Protein AF-T1HKD9-F1 (afdb_monomer_lite)

Radius of gyration: 18.87 Å; chains: 1; bounding box: 37×44×62 Å

pLDDT: mean 73.38, std 21.52, range [30.39, 96.44]

Structure (mmCIF, N/CA/C/O backbone):
data_AF-T1HKD9-F1
#
_entry.id   AF-T1HKD9-F1
#
loop_
_atom_site.group_PDB
_atom_site.id
_atom_site.type_symbol
_atom_site.label_atom_id
_atom_site.label_alt_id
_atom_site.label_comp_id
_atom_site.label_asym_id
_atom_site.label_entity_id
_atom_site.label_seq_id
_atom_site.pdbx_PDB_ins_code
_atom_site.Cartn_x
_atom_site.Cartn_y
_atom_site.Cartn_z
_atom_site.occupancy
_atom_site.B_iso_or_equiv
_atom_site.auth_seq_id
_atom_site.auth_comp_id
_atom_site.auth_asym_id
_atom_site.auth_atom_id
_atom_site.pdbx_PDB_model_num
ATOM 1 N N . MET A 1 1 ? -18.327 -24.172 47.884 1.00 36.09 1 MET A N 1
ATOM 2 C CA . MET A 1 1 ? -18.165 -25.258 46.896 1.00 36.09 1 MET A CA 1
ATOM 3 C C . MET A 1 1 ? -18.210 -24.631 45.519 1.00 36.09 1 MET A C 1
ATOM 5 O O . MET A 1 1 ? -19.156 -23.915 45.222 1.00 36.09 1 MET A O 1
ATOM 9 N N . ALA A 1 2 ? -17.119 -24.785 44.775 1.00 36.62 2 ALA A N 1
ATOM 10 C CA . ALA A 1 2 ? -16.893 -24.185 43.470 1.00 36.62 2 ALA A CA 1
ATOM 11 C C . ALA A 1 2 ? -17.603 -24.974 42.363 1.00 36.62 2 ALA A C 1
ATOM 13 O O . ALA A 1 2 ? -17.647 -26.199 42.427 1.00 36.62 2 ALA A O 1
ATOM 14 N N . ASN A 1 3 ? -18.093 -24.266 41.348 1.00 33.09 3 ASN A N 1
ATOM 15 C CA . ASN A 1 3 ? -18.041 -24.715 39.957 1.00 33.09 3 ASN A CA 1
ATOM 16 C C . ASN A 1 3 ? -18.358 -23.521 39.051 1.00 33.09 3 ASN A C 1
ATOM 18 O O . ASN A 1 3 ? -19.518 -23.182 38.836 1.00 33.09 3 ASN A O 1
ATOM 22 N N . TYR A 1 4 ? -17.313 -22.855 38.562 1.00 31.09 4 TYR A N 1
ATOM 23 C CA . TYR A 1 4 ? -17.418 -21.969 37.408 1.00 31.09 4 TYR A CA 1
ATOM 24 C C . TYR A 1 4 ? -16.670 -22.662 36.278 1.00 31.09 4 TYR A C 1
ATOM 26 O O . TYR A 1 4 ? -15.456 -22.855 36.360 1.00 31.09 4 TYR A O 1
ATOM 34 N N . ASN A 1 5 ? -17.432 -23.118 35.286 1.00 32.38 5 ASN A N 1
ATOM 35 C CA . ASN A 1 5 ? -16.918 -23.794 34.108 1.00 32.38 5 ASN A CA 1
ATOM 36 C C . ASN A 1 5 ? -15.897 -22.904 33.398 1.00 32.38 5 ASN A C 1
ATOM 38 O O . ASN A 1 5 ? -16.176 -21.763 33.032 1.00 32.38 5 ASN A O 1
ATOM 42 N N . SER A 1 6 ? -14.708 -23.472 33.234 1.00 43.69 6 SER A N 1
ATOM 43 C CA . SER A 1 6 ? -13.662 -23.013 32.337 1.00 43.69 6 SER A CA 1
ATOM 44 C C . SER A 1 6 ? -14.137 -23.270 30.916 1.00 43.69 6 SER A C 1
ATOM 46 O O . SER A 1 6 ? -14.268 -24.432 30.540 1.00 43.69 6 SER A O 1
ATOM 48 N N . ASP A 1 7 ? -14.394 -22.217 30.142 1.00 38.38 7 ASP A N 1
ATOM 49 C CA . ASP A 1 7 ? -14.677 -22.381 28.724 1.00 38.38 7 ASP A CA 1
ATOM 50 C C . ASP A 1 7 ? -14.012 -21.290 27.871 1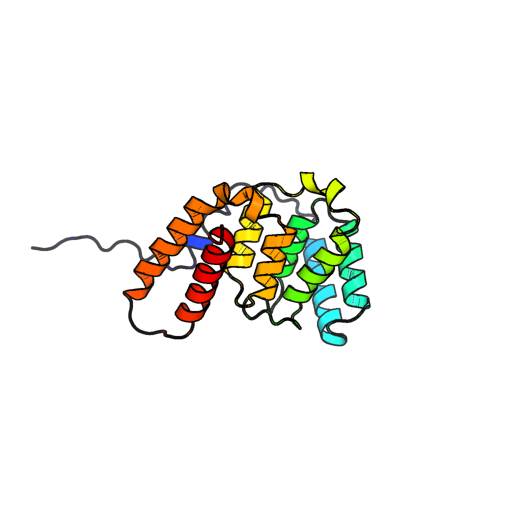.00 38.38 7 ASP A C 1
ATOM 52 O O . ASP A 1 7 ? -14.268 -20.095 28.008 1.00 38.38 7 ASP A O 1
ATOM 56 N N . HIS A 1 8 ? -13.150 -21.785 26.980 1.00 38.12 8 HIS A N 1
ATOM 57 C CA . HIS A 1 8 ? -12.642 -21.193 25.743 1.00 38.12 8 HIS A CA 1
ATOM 58 C C . HIS A 1 8 ? -11.611 -20.062 25.840 1.00 38.12 8 HIS A C 1
ATOM 60 O O . HIS A 1 8 ? -11.878 -18.875 25.650 1.00 38.12 8 HIS A O 1
ATOM 66 N N . GLY A 1 9 ? -10.353 -20.496 25.955 1.00 39.00 9 GLY A N 1
ATOM 67 C CA . GLY A 1 9 ? -9.234 -19.776 25.368 1.00 39.00 9 GLY A CA 1
ATOM 68 C C . GLY A 1 9 ? -9.373 -19.721 23.847 1.00 39.00 9 GLY A C 1
ATOM 69 O O . GLY A 1 9 ? -9.073 -20.695 23.168 1.00 39.00 9 GLY A O 1
ATOM 70 N N . ARG A 1 10 ? -9.779 -18.561 23.325 1.00 33.59 10 ARG A N 1
ATOM 71 C CA . ARG A 1 10 ? -9.456 -18.161 21.954 1.00 33.59 10 ARG A CA 1
ATOM 72 C C . AR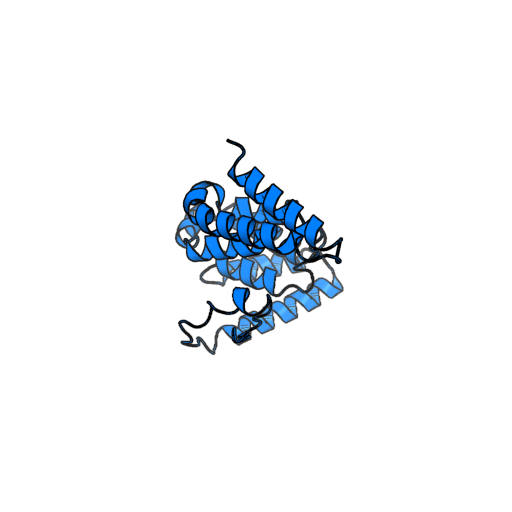G A 1 10 ? -8.172 -17.356 21.970 1.00 33.59 10 ARG A C 1
ATOM 74 O O . ARG A 1 10 ? -8.033 -16.379 22.710 1.00 33.59 10 ARG A O 1
ATOM 81 N N . THR A 1 11 ? -7.199 -17.812 21.198 1.00 40.44 11 THR A N 1
ATOM 82 C CA . THR A 1 11 ? -5.909 -17.131 21.064 1.00 40.44 11 THR A CA 1
ATOM 83 C C . THR A 1 11 ? -6.055 -15.936 20.120 1.00 40.44 11 THR A C 1
ATOM 85 O O . THR A 1 11 ? -6.964 -15.880 19.299 1.00 40.44 11 THR A O 1
ATOM 88 N N . TYR A 1 12 ? -5.158 -14.952 20.233 1.00 37.34 12 TYR A N 1
ATOM 89 C CA . TYR A 1 12 ? -5.162 -13.703 19.449 1.00 37.34 12 TYR A CA 1
ATOM 90 C C . TYR A 1 12 ? -5.234 -13.874 17.922 1.00 37.34 12 TYR A C 1
ATOM 92 O O . TYR A 1 12 ? -5.511 -12.897 17.229 1.00 37.34 12 TYR A O 1
ATOM 100 N N . HIS A 1 13 ? -4.983 -15.078 17.408 1.00 41.06 13 HIS A N 1
ATOM 101 C CA . HIS A 1 13 ? -5.136 -15.397 15.995 1.00 41.06 13 HIS A CA 1
ATOM 102 C C . HIS A 1 13 ? -6.614 -15.411 15.566 1.00 41.06 13 HIS A C 1
ATOM 104 O O . HIS A 1 13 ? -6.950 -14.817 14.550 1.00 41.06 13 HIS A O 1
ATOM 110 N N . GLU A 1 14 ? -7.522 -15.954 16.384 1.00 33.97 14 GLU A N 1
ATOM 111 C CA . GLU A 1 14 ? -8.942 -16.100 16.015 1.00 33.97 14 GLU A CA 1
ATOM 112 C C . GLU A 1 14 ? -9.716 -14.776 16.001 1.00 33.97 14 GLU A C 1
ATOM 114 O O . GLU A 1 14 ? -10.626 -14.604 15.200 1.00 33.97 14 GLU A O 1
ATOM 119 N N . TYR A 1 15 ? -9.362 -13.799 16.839 1.00 38.41 15 TYR A N 1
ATOM 120 C CA . TYR A 1 15 ? -10.093 -12.521 16.869 1.00 38.41 15 TYR A CA 1
ATOM 121 C C . TYR A 1 15 ? -9.782 -11.596 15.683 1.00 38.41 15 TYR A C 1
ATOM 123 O O . TYR A 1 15 ? -10.565 -10.689 15.408 1.00 38.41 15 TYR A O 1
ATOM 131 N N . LEU A 1 16 ? -8.656 -11.808 14.993 1.00 42.88 16 LEU A N 1
ATOM 132 C CA . LEU A 1 16 ? -8.296 -11.069 13.778 1.00 42.88 16 LEU A CA 1
ATOM 133 C C . LEU A 1 16 ? -8.567 -11.864 12.489 1.00 42.88 16 LEU A C 1
ATOM 135 O O . LEU A 1 16 ? -8.547 -11.248 11.428 1.00 42.88 16 LEU A O 1
ATOM 139 N N . ASP A 1 17 ? -8.841 -13.172 12.587 1.00 36.97 17 ASP A N 1
ATOM 140 C CA . ASP A 1 17 ? -9.287 -14.026 11.472 1.00 36.97 17 ASP A CA 1
ATOM 141 C C . ASP A 1 17 ? -10.826 -14.132 11.361 1.00 36.97 17 ASP A C 1
ATOM 143 O O . ASP A 1 17 ? -11.356 -14.260 10.263 1.00 36.97 17 ASP A O 1
ATOM 147 N N . CYS A 1 18 ? -11.598 -14.023 12.450 1.00 30.39 18 CYS A N 1
ATOM 148 C CA . CYS A 1 18 ? -13.045 -14.314 12.422 1.00 30.39 18 CYS A CA 1
ATOM 149 C C . CYS A 1 18 ? -13.964 -13.169 11.943 1.00 30.39 18 CYS A C 1
ATOM 151 O O . CYS A 1 18 ? -15.027 -12.946 12.528 1.00 30.39 18 CYS A O 1
ATOM 153 N N . LYS A 1 19 ? -13.610 -12.463 10.863 1.00 32.94 19 LYS A N 1
ATOM 154 C CA . LYS A 1 19 ? -14.597 -11.671 10.096 1.00 32.94 19 LYS A CA 1
ATOM 155 C C . LYS A 1 19 ? -14.332 -11.583 8.585 1.00 32.94 19 LYS A C 1
ATOM 157 O O . LYS A 1 19 ? -14.815 -10.653 7.949 1.00 32.94 19 LYS A O 1
ATOM 162 N N . SER A 1 20 ? -13.624 -12.553 8.002 1.00 37.19 20 SER A N 1
ATOM 163 C CA . SER A 1 20 ? -13.523 -12.715 6.540 1.00 37.19 20 SER A CA 1
ATOM 164 C C . SER A 1 20 ? -14.447 -13.796 5.958 1.00 37.19 20 SER A C 1
ATOM 166 O O . SER A 1 20 ? -14.536 -13.920 4.741 1.00 37.19 20 SER A O 1
ATOM 168 N N . GLU A 1 21 ? -15.213 -14.528 6.770 1.00 40.44 21 GLU A N 1
ATOM 169 C CA . GLU A 1 21 ? -16.192 -15.502 6.262 1.00 40.44 21 GLU A CA 1
ATOM 170 C C . GLU A 1 21 ? -17.583 -14.883 6.054 1.00 40.44 21 GLU A C 1
ATOM 172 O O . GLU A 1 21 ? -18.543 -15.294 6.692 1.00 40.44 21 GLU A O 1
ATOM 177 N N . VAL A 1 22 ? -17.704 -13.892 5.161 1.00 38.03 22 VAL A N 1
ATOM 178 C CA . VAL A 1 22 ? -18.949 -13.631 4.405 1.00 38.03 22 VAL A CA 1
ATOM 179 C C . VAL A 1 22 ? -18.585 -13.006 3.050 1.00 38.03 22 VAL A C 1
ATOM 181 O O . VAL A 1 22 ? -18.598 -11.789 2.897 1.00 38.03 22 VAL A O 1
ATOM 184 N N . ASN A 1 23 ? -18.193 -13.842 2.087 1.00 31.62 23 ASN A N 1
ATOM 185 C CA . ASN A 1 23 ? -18.870 -14.045 0.794 1.00 31.62 23 ASN A CA 1
ATOM 186 C C . ASN A 1 23 ? -17.881 -14.705 -0.186 1.00 31.62 23 ASN A C 1
ATOM 188 O O . ASN A 1 23 ? -17.230 -14.051 -1.000 1.00 31.62 23 ASN A O 1
ATOM 192 N N . CYS A 1 24 ? -17.725 -16.021 -0.052 1.00 36.16 24 CYS A N 1
ATOM 193 C CA . CYS A 1 24 ? -16.893 -16.847 -0.919 1.00 36.16 24 CYS A CA 1
ATOM 194 C C . CYS A 1 24 ? -17.664 -17.180 -2.204 1.00 36.16 24 CYS A C 1
ATOM 196 O O . CYS A 1 24 ? -18.068 -18.320 -2.409 1.00 36.16 24 CYS A O 1
ATOM 198 N N . GLU A 1 25 ? -17.873 -16.190 -3.067 1.00 31.86 25 GLU A N 1
ATOM 199 C CA . GLU A 1 25 ? -18.091 -16.450 -4.490 1.00 31.86 25 GLU A CA 1
ATOM 200 C C . GLU A 1 25 ? -16.762 -16.183 -5.195 1.00 31.86 25 GLU A C 1
ATOM 202 O O . GLU A 1 25 ? -16.346 -15.048 -5.427 1.00 31.86 25 GLU A O 1
ATOM 207 N N . ALA A 1 26 ? -16.025 -17.268 -5.425 1.00 38.88 26 ALA A N 1
ATOM 208 C CA . ALA A 1 26 ? -14.689 -17.249 -5.985 1.00 38.88 26 ALA A CA 1
ATOM 209 C C . ALA A 1 26 ? -14.697 -16.722 -7.430 1.00 38.88 26 ALA A C 1
ATOM 211 O O . ALA A 1 26 ? -15.266 -17.338 -8.330 1.00 38.88 26 ALA A O 1
ATOM 212 N N . LYS A 1 27 ? -13.965 -15.631 -7.685 1.00 42.59 27 LYS A N 1
ATOM 213 C CA . LYS A 1 27 ? -13.398 -15.360 -9.013 1.00 42.59 27 LYS A CA 1
ATOM 214 C C . LYS A 1 27 ? -12.152 -16.233 -9.194 1.00 42.59 27 LYS A C 1
ATOM 216 O O . LYS A 1 27 ? -11.026 -15.756 -9.081 1.00 42.59 27 LYS A O 1
ATOM 221 N N . GLU A 1 28 ? -12.363 -17.524 -9.446 1.00 44.19 28 GLU A N 1
ATOM 222 C CA . GLU A 1 28 ? -11.309 -18.552 -9.552 1.00 44.19 28 GLU A CA 1
ATOM 223 C C . GLU A 1 28 ? -10.202 -18.211 -10.573 1.00 44.19 28 GLU A C 1
ATOM 225 O O . GLU A 1 28 ? -9.067 -18.633 -10.401 1.00 44.19 28 GLU A O 1
ATOM 230 N N . GLY A 1 29 ? -10.473 -17.377 -11.584 1.00 48.91 29 GLY A N 1
ATOM 231 C CA . GLY A 1 29 ? -9.474 -16.983 -12.590 1.00 48.91 29 GLY A CA 1
ATOM 232 C C . GLY A 1 29 ? -8.562 -15.800 -12.226 1.00 48.91 29 GLY A C 1
ATOM 233 O O . GLY A 1 29 ? -7.542 -15.609 -12.878 1.00 48.91 29 GLY A O 1
ATOM 234 N N . GLN A 1 30 ? -8.902 -14.989 -11.217 1.00 52.47 30 GLN A N 1
ATOM 235 C CA . GLN A 1 30 ? -8.175 -13.741 -10.908 1.00 52.47 30 GLN A CA 1
ATOM 236 C C . GLN A 1 30 ? -7.076 -13.947 -9.847 1.00 52.47 30 GLN A C 1
ATOM 238 O O . GLN A 1 30 ? -6.094 -13.208 -9.798 1.00 52.47 30 GLN A O 1
ATOM 243 N N . LEU A 1 31 ? -7.211 -14.995 -9.027 1.00 59.38 31 LEU A N 1
ATOM 244 C CA . LEU A 1 31 ? -6.294 -15.313 -7.927 1.00 59.38 31 LEU A CA 1
ATOM 245 C C . LEU A 1 31 ? -4.946 -15.883 -8.409 1.00 59.38 31 LEU A C 1
ATOM 247 O O . LEU A 1 31 ? -3.904 -15.648 -7.782 1.00 59.38 31 LEU A O 1
ATOM 251 N N . ASP A 1 32 ? -4.966 -16.610 -9.526 1.00 68.81 32 ASP A N 1
ATOM 252 C CA . ASP A 1 32 ? -3.785 -17.238 -10.123 1.00 68.81 32 ASP A CA 1
ATOM 253 C C . ASP A 1 32 ? -2.856 -16.198 -10.762 1.00 68.81 32 ASP A C 1
ATOM 255 O O . ASP A 1 32 ? -1.638 -16.253 -10.564 1.00 68.81 32 ASP A O 1
ATOM 259 N N . ASP A 1 33 ? -3.426 -15.201 -11.445 1.00 77.69 33 ASP A N 1
ATOM 260 C CA . ASP A 1 33 ? -2.671 -14.123 -12.094 1.00 77.69 33 ASP A CA 1
ATOM 261 C C . ASP A 1 33 ? -1.991 -13.202 -11.066 1.00 77.69 33 ASP A C 1
ATOM 263 O O . ASP A 1 33 ? -0.786 -12.951 -11.143 1.00 77.69 33 ASP A O 1
ATOM 267 N N . GLU A 1 34 ? -2.707 -12.792 -10.012 1.00 81.00 34 GLU A N 1
ATOM 268 C CA . GLU A 1 34 ? -2.123 -11.983 -8.932 1.00 81.00 34 GLU A CA 1
ATOM 269 C C . GLU A 1 34 ? -0.999 -12.740 -8.202 1.00 81.00 34 GLU A C 1
ATOM 271 O O . GLU A 1 34 ? 0.048 -12.181 -7.855 1.00 81.00 34 GLU A O 1
ATOM 276 N N . THR A 1 35 ? -1.175 -14.046 -7.989 1.00 85.31 35 THR A N 1
ATOM 277 C CA . THR A 1 35 ? -0.155 -14.883 -7.349 1.00 85.31 35 THR A CA 1
ATOM 278 C C . THR A 1 35 ? 1.086 -15.034 -8.231 1.00 85.31 35 THR A C 1
ATOM 280 O O . THR A 1 35 ? 2.212 -14.920 -7.730 1.00 85.31 35 THR A O 1
ATOM 283 N N . ALA A 1 36 ? 0.905 -15.226 -9.538 1.00 89.62 36 ALA A N 1
ATOM 284 C CA . ALA A 1 36 ? 1.995 -15.266 -10.508 1.00 89.62 36 ALA A CA 1
ATOM 285 C C . ALA A 1 36 ? 2.747 -13.927 -10.583 1.00 89.62 36 ALA A C 1
ATOM 287 O O . ALA A 1 36 ? 3.988 -13.910 -10.584 1.00 89.62 36 ALA A O 1
ATOM 288 N N . PHE A 1 37 ? 2.019 -12.806 -10.561 1.00 92.06 37 PHE A N 1
ATOM 289 C CA . PHE A 1 37 ? 2.604 -11.469 -10.520 1.00 92.06 37 PHE A CA 1
ATOM 290 C C . PHE A 1 37 ? 3.473 -11.275 -9.274 1.00 92.06 37 PHE A C 1
ATOM 292 O O . PHE A 1 37 ? 4.634 -10.884 -9.385 1.00 92.06 37 PHE A O 1
ATOM 299 N N . ILE A 1 38 ? 2.965 -11.614 -8.087 1.00 90.44 38 ILE A N 1
ATOM 300 C CA . ILE A 1 38 ? 3.701 -11.432 -6.827 1.00 90.44 38 ILE A CA 1
ATOM 301 C C . ILE A 1 38 ? 4.972 -12.274 -6.787 1.00 90.44 38 ILE A C 1
ATOM 303 O O . ILE A 1 38 ? 6.007 -11.811 -6.301 1.00 90.44 38 ILE A O 1
ATOM 307 N N . ASN A 1 39 ? 4.921 -13.504 -7.293 1.00 90.94 39 ASN A N 1
ATOM 308 C CA . ASN A 1 39 ? 6.104 -14.356 -7.372 1.00 90.94 39 ASN A CA 1
ATOM 309 C C . ASN A 1 39 ? 7.149 -13.763 -8.325 1.00 90.94 39 ASN A C 1
ATOM 311 O O . ASN A 1 39 ? 8.330 -13.693 -7.979 1.00 90.94 39 ASN A O 1
ATOM 315 N N . SER A 1 40 ? 6.712 -13.250 -9.476 1.00 92.62 40 SER A N 1
ATOM 316 C CA . SER A 1 40 ? 7.578 -12.535 -10.419 1.00 92.62 40 SER A CA 1
ATOM 317 C C . SER A 1 40 ? 8.202 -11.288 -9.785 1.00 92.62 40 SER A C 1
ATOM 319 O O . SER A 1 40 ? 9.419 -11.108 -9.840 1.00 92.62 40 SER A O 1
ATOM 321 N N . LEU A 1 41 ? 7.399 -10.471 -9.099 1.00 92.88 41 LEU A N 1
ATOM 322 C CA . LEU A 1 41 ? 7.845 -9.269 -8.395 1.00 92.88 41 LEU A CA 1
ATOM 323 C C . LEU A 1 41 ? 8.902 -9.599 -7.331 1.00 92.88 41 LEU A C 1
ATOM 325 O O . LEU A 1 41 ? 9.941 -8.944 -7.264 1.00 92.88 41 LEU A O 1
ATOM 329 N N . LYS A 1 42 ? 8.679 -10.649 -6.530 1.00 91.44 42 LYS A N 1
ATOM 330 C CA . LYS A 1 42 ? 9.641 -11.119 -5.519 1.00 91.44 42 LYS A CA 1
ATOM 331 C C . LYS A 1 42 ? 10.958 -11.569 -6.148 1.00 91.44 42 LYS A C 1
ATOM 333 O O . LYS A 1 42 ? 12.020 -11.265 -5.605 1.00 91.44 42 LYS A O 1
ATOM 338 N N . ASN A 1 43 ? 10.906 -12.262 -7.284 1.00 91.62 43 ASN A N 1
ATOM 339 C CA . ASN A 1 43 ? 12.103 -12.715 -7.992 1.00 91.62 43 ASN A CA 1
ATOM 340 C C . ASN A 1 43 ? 12.944 -11.535 -8.485 1.00 91.62 43 ASN A C 1
ATOM 342 O O . ASN A 1 43 ? 14.142 -11.490 -8.208 1.00 91.62 43 ASN A O 1
ATOM 346 N N . VAL A 1 44 ? 12.319 -10.551 -9.135 1.00 92.06 44 VAL A N 1
ATOM 347 C CA . VAL A 1 44 ? 13.015 -9.346 -9.617 1.00 92.06 44 VAL A CA 1
ATOM 348 C C . VAL A 1 44 ? 13.557 -8.523 -8.445 1.00 92.06 44 VAL A C 1
ATOM 350 O O . VAL A 1 44 ? 14.726 -8.136 -8.445 1.00 92.06 44 VAL A O 1
ATOM 353 N N . TRP A 1 45 ? 12.766 -8.351 -7.383 1.00 91.62 45 TRP A N 1
ATOM 354 C CA . TRP A 1 45 ? 13.212 -7.691 -6.154 1.00 91.62 45 TRP A CA 1
ATOM 355 C C . TRP A 1 45 ? 14.436 -8.370 -5.527 1.00 91.62 45 TRP A C 1
ATOM 357 O O . TRP A 1 45 ? 15.331 -7.709 -5.000 1.00 91.62 45 TRP A O 1
ATOM 367 N N . ASN A 1 46 ? 14.515 -9.699 -5.566 1.00 89.62 46 ASN A N 1
ATOM 368 C CA . ASN A 1 46 ? 15.669 -10.419 -5.037 1.00 89.62 46 ASN A CA 1
ATOM 369 C C . ASN A 1 46 ? 16.935 -10.234 -5.877 1.00 89.62 46 ASN A C 1
ATOM 371 O O . ASN A 1 46 ? 18.024 -10.315 -5.314 1.00 89.62 46 ASN A O 1
ATOM 375 N N . GLN A 1 47 ? 16.797 -9.93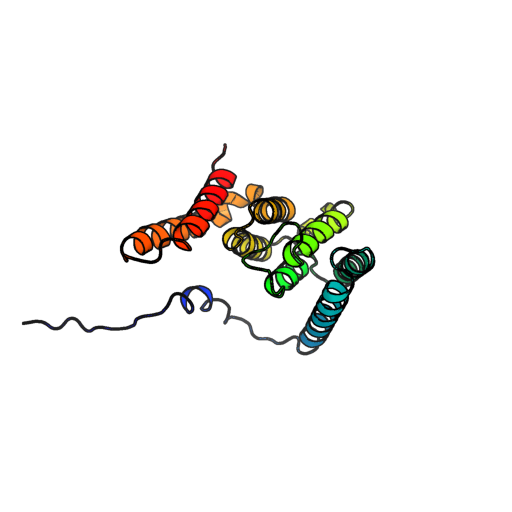1 -7.168 1.00 90.00 47 GLN A N 1
ATOM 376 C CA . GLN A 1 47 ? 17.919 -9.701 -8.078 1.00 90.00 47 GLN A CA 1
ATOM 377 C C . GLN A 1 47 ? 18.445 -8.262 -8.017 1.00 90.00 47 GLN A C 1
ATOM 379 O O . GLN A 1 47 ? 19.652 -8.069 -7.907 1.00 90.00 47 GLN A O 1
ATOM 384 N N . CYS A 1 48 ? 17.563 -7.255 -8.068 1.00 87.06 48 CYS A N 1
ATOM 385 C CA . CYS A 1 48 ? 17.966 -5.846 -8.213 1.00 87.06 48 CYS A CA 1
ATOM 386 C C . CYS A 1 48 ? 17.505 -4.917 -7.074 1.00 87.06 48 CYS A C 1
ATOM 388 O O . CYS A 1 48 ? 17.877 -3.745 -7.061 1.00 87.06 48 CYS A O 1
ATOM 390 N N . LYS A 1 49 ? 16.705 -5.410 -6.116 1.00 88.88 49 LYS A N 1
ATOM 391 C CA . LYS A 1 49 ? 16.069 -4.608 -5.052 1.00 88.88 49 LYS A CA 1
ATOM 392 C C . LYS A 1 49 ? 15.277 -3.429 -5.632 1.00 88.88 49 LYS A C 1
ATOM 394 O O . LYS A 1 49 ? 14.490 -3.624 -6.555 1.00 88.88 49 LYS A O 1
ATOM 399 N N . LYS A 1 50 ? 15.429 -2.230 -5.064 1.00 85.75 50 LYS A N 1
ATOM 400 C CA . LYS A 1 50 ? 14.751 -1.009 -5.506 1.00 85.75 50 LYS A CA 1
ATOM 401 C C . LYS A 1 50 ? 15.390 -0.525 -6.810 1.00 85.75 50 LYS A C 1
ATOM 403 O O . LYS A 1 50 ? 16.364 0.220 -6.782 1.00 85.75 50 LYS A O 1
ATOM 408 N N . CYS A 1 51 ? 14.871 -1.016 -7.931 1.00 89.88 51 CYS A N 1
ATOM 409 C CA . CYS A 1 51 ? 15.349 -0.704 -9.273 1.00 89.88 51 CYS A CA 1
ATOM 410 C C . CYS A 1 51 ? 14.181 -0.359 -10.208 1.00 89.88 51 CYS A C 1
ATOM 412 O O . CYS A 1 51 ? 13.036 -0.735 -9.948 1.00 89.88 51 CYS A O 1
ATOM 414 N N . ASP A 1 52 ? 14.470 0.302 -11.330 1.00 92.50 52 ASP A N 1
ATOM 415 C CA . ASP A 1 52 ? 13.440 0.787 -12.261 1.00 92.50 52 ASP A CA 1
ATOM 416 C C . ASP A 1 52 ? 12.568 -0.328 -12.848 1.00 92.50 52 ASP A C 1
ATOM 418 O O . ASP A 1 52 ? 11.389 -0.110 -13.131 1.00 92.50 52 ASP A O 1
ATOM 422 N N . ALA A 1 53 ? 13.104 -1.547 -12.968 1.00 92.50 53 ALA A N 1
ATOM 423 C CA . ALA A 1 53 ? 12.318 -2.703 -13.390 1.00 92.50 53 ALA A CA 1
ATOM 424 C C . ALA A 1 53 ? 11.194 -3.021 -12.389 1.00 92.50 53 ALA A C 1
ATOM 426 O O . ALA A 1 53 ? 10.066 -3.278 -12.801 1.00 92.50 53 ALA A O 1
ATOM 427 N N . VAL A 1 54 ? 11.465 -2.937 -11.080 1.00 93.50 54 VAL A N 1
ATOM 428 C CA . VAL A 1 54 ? 10.447 -3.131 -10.034 1.00 93.50 54 VAL A CA 1
ATOM 429 C C . VAL A 1 54 ? 9.403 -2.021 -10.089 1.00 93.50 54 VAL A C 1
ATOM 431 O O . VAL A 1 54 ? 8.211 -2.310 -10.023 1.00 93.50 54 VAL A O 1
ATOM 434 N N . HIS A 1 55 ? 9.829 -0.767 -10.257 1.00 94.62 55 HIS A N 1
ATOM 435 C CA . HIS A 1 55 ? 8.911 0.372 -10.360 1.00 94.62 55 HIS A CA 1
ATOM 436 C C . HIS A 1 55 ? 7.971 0.220 -11.566 1.00 94.62 55 HIS A C 1
ATOM 438 O O . HIS A 1 55 ? 6.753 0.298 -11.426 1.00 94.62 55 HIS A O 1
ATOM 444 N N . THR A 1 56 ? 8.533 -0.114 -12.730 1.00 95.25 56 THR A N 1
ATOM 445 C CA . THR A 1 56 ? 7.776 -0.334 -13.971 1.00 95.25 56 THR A CA 1
ATOM 446 C C . THR A 1 56 ? 6.790 -1.494 -13.831 1.00 95.25 56 THR A C 1
ATOM 448 O O . THR A 1 56 ? 5.641 -1.381 -14.248 1.00 95.25 56 THR A O 1
ATOM 451 N N . MET A 1 57 ? 7.200 -2.604 -13.204 1.00 95.69 57 MET A N 1
ATOM 452 C CA . MET A 1 57 ? 6.303 -3.734 -12.941 1.00 95.69 57 MET A CA 1
ATOM 453 C C . MET A 1 57 ? 5.118 -3.344 -12.054 1.00 95.69 57 MET A C 1
ATOM 455 O O . MET A 1 57 ? 4.002 -3.779 -12.323 1.00 95.69 57 MET A O 1
ATOM 459 N N . LEU A 1 58 ? 5.351 -2.536 -11.015 1.00 96.06 58 LEU A N 1
ATOM 460 C CA . LEU A 1 58 ? 4.296 -2.072 -10.114 1.00 96.06 58 LEU A CA 1
ATOM 461 C C . LEU A 1 58 ? 3.319 -1.131 -10.825 1.00 96.06 58 LEU A C 1
ATOM 463 O O . LEU A 1 58 ? 2.115 -1.337 -10.732 1.00 96.06 58 LEU A O 1
ATOM 467 N N . HIS A 1 59 ? 3.816 -0.150 -11.579 1.00 96.06 59 HIS A N 1
ATOM 468 C CA . HIS A 1 59 ? 2.957 0.792 -12.304 1.00 96.06 59 HIS A CA 1
ATOM 469 C C . HIS A 1 59 ? 2.102 0.080 -13.360 1.00 96.06 59 HIS A C 1
ATOM 471 O O . HIS A 1 59 ? 0.885 0.240 -13.370 1.00 96.06 59 HIS A O 1
ATOM 477 N N . ASN A 1 60 ? 2.710 -0.801 -14.161 1.00 95.06 60 ASN A N 1
ATOM 478 C CA . ASN A 1 60 ? 1.986 -1.601 -15.155 1.00 95.06 60 ASN A CA 1
ATOM 479 C C . ASN A 1 60 ? 0.935 -2.523 -14.523 1.00 95.06 60 ASN A C 1
ATOM 481 O O . ASN A 1 60 ? -0.035 -2.892 -15.180 1.00 95.06 60 ASN A O 1
ATOM 485 N N . TYR A 1 61 ? 1.154 -2.964 -13.284 1.00 95.00 61 TYR A N 1
ATOM 486 C CA . TYR A 1 61 ? 0.168 -3.742 -12.546 1.00 95.00 61 TYR A CA 1
ATOM 487 C C . TYR A 1 61 ? -1.001 -2.861 -12.102 1.00 95.00 61 TYR A C 1
ATOM 489 O O . TYR A 1 61 ? -2.149 -3.222 -12.340 1.00 95.00 61 TYR A O 1
ATOM 497 N N . PHE A 1 62 ? -0.726 -1.680 -11.542 1.00 94.62 62 PHE A N 1
ATOM 498 C CA . PHE A 1 62 ? -1.767 -0.742 -11.116 1.00 94.62 62 PHE A CA 1
ATOM 499 C C . PHE A 1 62 ? -2.637 -0.226 -12.270 1.00 94.62 62 PHE A C 1
ATOM 501 O O . PHE A 1 62 ? -3.822 0.003 -12.067 1.00 94.62 62 PHE A O 1
ATOM 508 N N . GLU A 1 63 ? -2.098 -0.124 -13.485 1.00 93.38 63 GLU A N 1
ATOM 509 C CA . GLU A 1 63 ? -2.875 0.231 -14.684 1.00 93.38 63 GLU A CA 1
ATOM 510 C C . GLU A 1 63 ? -3.869 -0.850 -15.132 1.00 93.38 63 GLU A C 1
ATOM 512 O O . GLU A 1 63 ? -4.833 -0.544 -15.829 1.00 93.38 63 GLU A O 1
ATOM 517 N N . LYS A 1 64 ? -3.633 -2.118 -14.776 1.00 91.88 64 LYS A N 1
ATOM 518 C CA . LYS A 1 64 ? -4.427 -3.260 -15.261 1.00 91.88 64 LYS A CA 1
ATOM 519 C C . LYS A 1 64 ? -5.518 -3.708 -14.299 1.00 91.88 64 LYS A C 1
ATOM 521 O O . LYS A 1 64 ? -6.398 -4.462 -14.705 1.00 91.88 64 LYS A O 1
ATOM 526 N N . VAL A 1 65 ? -5.422 -3.324 -13.031 1.00 91.56 65 VAL A N 1
ATOM 527 C CA . VAL A 1 65 ? -6.338 -3.778 -11.980 1.00 91.56 65 VAL A CA 1
ATOM 528 C C . VAL A 1 65 ? -7.536 -2.846 -11.847 1.00 91.56 65 VAL A C 1
ATOM 530 O O . VAL A 1 65 ? -7.401 -1.630 -11.927 1.00 91.56 65 VAL A O 1
ATOM 533 N N . ASP A 1 66 ? -8.703 -3.427 -11.565 1.00 89.50 66 ASP A N 1
ATOM 534 C CA . ASP A 1 66 ? -9.957 -2.675 -11.420 1.00 89.50 66 ASP A CA 1
ATOM 535 C C . ASP A 1 66 ? -9.933 -1.716 -10.217 1.00 89.50 66 ASP A C 1
ATOM 537 O O . ASP A 1 66 ? -10.434 -0.595 -10.293 1.00 89.50 66 ASP A O 1
ATOM 541 N N . ASN A 1 67 ? -9.345 -2.153 -9.095 1.00 92.69 67 ASN A N 1
ATOM 542 C CA . ASN A 1 67 ? -9.185 -1.341 -7.889 1.00 92.69 67 ASN A CA 1
ATOM 543 C C . ASN A 1 67 ? -7.709 -1.298 -7.438 1.00 92.69 67 ASN A C 1
ATOM 545 O O . ASN A 1 67 ? -7.262 -2.152 -6.662 1.00 92.69 67 ASN A O 1
ATOM 549 N N . PRO A 1 68 ? -6.944 -0.284 -7.879 1.00 94.12 68 PRO A N 1
ATOM 550 C CA . PRO A 1 68 ? -5.532 -0.129 -7.531 1.00 94.12 68 PRO A CA 1
ATOM 551 C C . PRO A 1 68 ? -5.274 0.033 -6.027 1.00 94.12 68 PRO A C 1
ATOM 553 O O . PRO A 1 68 ? -4.243 -0.425 -5.531 1.00 94.12 68 PRO A O 1
ATOM 556 N N . TYR A 1 69 ? -6.210 0.635 -5.283 1.00 94.88 69 TYR A N 1
ATOM 557 C CA . TYR A 1 69 ? -6.086 0.799 -3.833 1.00 94.88 69 TYR A CA 1
ATOM 558 C C . TYR A 1 69 ? -6.143 -0.550 -3.108 1.00 94.88 69 TYR A C 1
ATOM 560 O O . TYR A 1 69 ? -5.289 -0.854 -2.276 1.00 94.88 69 TYR A O 1
ATOM 568 N N . GLU A 1 70 ? -7.115 -1.397 -3.441 1.00 94.12 70 GLU A N 1
ATOM 569 C CA . GLU A 1 70 ? -7.192 -2.747 -2.869 1.00 94.12 70 GLU A CA 1
ATOM 570 C C . GLU A 1 70 ? -5.975 -3.587 -3.251 1.00 94.12 70 GLU A C 1
ATOM 572 O O . GLU A 1 70 ? -5.358 -4.224 -2.389 1.00 94.12 70 GLU A O 1
ATOM 577 N N . ALA A 1 71 ? -5.592 -3.531 -4.527 1.00 93.56 71 ALA A N 1
ATOM 578 C CA . ALA A 1 71 ? -4.464 -4.277 -5.058 1.00 93.56 71 ALA A CA 1
ATOM 579 C C . ALA A 1 71 ? -3.151 -3.896 -4.351 1.00 93.56 71 ALA A C 1
ATOM 581 O O . ALA A 1 71 ? -2.381 -4.774 -3.958 1.00 93.56 71 ALA A O 1
ATOM 582 N N . ALA A 1 72 ? -2.910 -2.605 -4.102 1.00 95.06 72 ALA A N 1
ATOM 583 C CA . ALA A 1 72 ? -1.735 -2.147 -3.367 1.00 95.06 72 ALA A CA 1
ATOM 584 C C . ALA A 1 72 ? -1.701 -2.688 -1.924 1.00 95.06 72 ALA A C 1
ATOM 586 O O . ALA A 1 72 ? -0.662 -3.186 -1.482 1.00 95.06 72 ALA A O 1
ATOM 587 N N . LEU A 1 73 ? -2.823 -2.664 -1.190 1.00 93.50 73 LEU A N 1
ATOM 588 C CA . LEU A 1 73 ? -2.888 -3.251 0.158 1.00 93.50 73 LEU A CA 1
ATOM 589 C C . LEU A 1 73 ? -2.672 -4.770 0.137 1.00 93.50 73 LEU A C 1
ATOM 591 O O . LEU A 1 73 ? -1.969 -5.299 1.004 1.00 93.50 73 LEU A O 1
ATOM 595 N N . SER A 1 74 ? -3.248 -5.470 -0.847 1.00 92.38 74 SER A N 1
ATOM 596 C CA . SER A 1 74 ? -3.048 -6.912 -1.051 1.00 92.38 74 SER A CA 1
ATOM 597 C C . SER A 1 74 ? -1.565 -7.241 -1.242 1.00 92.38 74 SER A C 1
ATOM 599 O O . SER A 1 74 ? -1.003 -8.047 -0.489 1.00 92.38 74 SER A O 1
ATOM 601 N N . LEU A 1 75 ? -0.891 -6.540 -2.163 1.00 92.31 75 LEU A N 1
ATOM 602 C CA . LEU A 1 75 ? 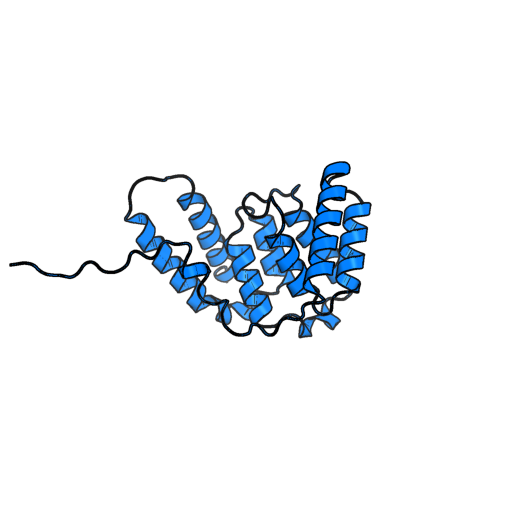0.540 -6.707 -2.424 1.00 92.31 75 LEU A CA 1
ATOM 603 C C . LEU A 1 75 ? 1.374 -6.515 -1.157 1.00 92.31 75 LEU A C 1
ATOM 605 O O . LEU A 1 75 ? 2.218 -7.354 -0.836 1.00 92.31 75 LEU A O 1
ATOM 609 N N . VAL A 1 76 ? 1.113 -5.446 -0.403 1.00 91.25 76 VAL A N 1
ATOM 610 C CA . VAL A 1 76 ? 1.848 -5.120 0.825 1.00 91.25 76 VAL A CA 1
ATOM 611 C C . VAL A 1 76 ? 1.733 -6.231 1.866 1.00 91.25 76 VAL A C 1
ATOM 613 O O . VAL A 1 76 ? 2.750 -6.634 2.431 1.00 91.25 76 VAL A O 1
ATOM 616 N N . ARG A 1 77 ? 0.535 -6.789 2.090 1.00 89.19 77 ARG A N 1
ATOM 617 C CA . ARG A 1 77 ? 0.343 -7.907 3.036 1.00 89.19 77 ARG A CA 1
ATOM 618 C C . ARG A 1 77 ? 1.081 -9.175 2.609 1.00 89.19 77 ARG A C 1
ATOM 620 O O . ARG A 1 77 ? 1.506 -9.953 3.460 1.00 89.19 77 ARG A O 1
ATOM 627 N N . ARG A 1 78 ? 1.235 -9.385 1.300 1.00 88.81 78 ARG A N 1
ATOM 628 C CA . ARG A 1 78 ? 1.887 -10.566 0.709 1.00 88.81 78 ARG A CA 1
ATOM 629 C C . ARG A 1 78 ? 3.411 -10.422 0.601 1.00 88.81 78 ARG A C 1
ATOM 631 O O . ARG A 1 78 ? 4.093 -11.384 0.211 1.00 88.81 78 ARG A O 1
ATOM 638 N N . CYS A 1 79 ? 3.957 -9.260 0.960 1.00 87.25 79 CYS A N 1
ATOM 639 C CA . CYS A 1 79 ? 5.393 -9.027 1.036 1.00 87.25 79 CYS A CA 1
ATOM 640 C C . CYS A 1 79 ? 6.006 -9.726 2.267 1.00 87.25 79 CYS A C 1
ATOM 642 O O . CYS A 1 79 ? 5.443 -9.672 3.362 1.00 87.25 79 CYS A O 1
ATOM 644 N N . PRO A 1 80 ? 7.183 -10.365 2.129 1.00 79.75 80 PRO A N 1
ATOM 645 C CA . PRO A 1 80 ? 7.818 -11.100 3.228 1.00 79.75 80 PRO A CA 1
ATOM 646 C C . PRO A 1 80 ? 8.259 -10.185 4.384 1.00 79.75 80 PRO A C 1
ATOM 648 O O . PRO A 1 80 ? 8.436 -10.635 5.513 1.00 79.75 80 PRO A O 1
ATOM 651 N N . ASP A 1 81 ? 8.422 -8.893 4.112 1.00 80.94 81 ASP A N 1
ATOM 652 C CA . ASP A 1 81 ? 8.877 -7.858 5.034 1.00 80.94 81 ASP A CA 1
ATOM 653 C C . ASP A 1 81 ? 7.736 -6.974 5.566 1.00 80.94 81 ASP A C 1
ATOM 655 O O . ASP A 1 81 ? 7.992 -5.919 6.142 1.00 80.94 81 ASP A O 1
ATOM 659 N N . TYR A 1 82 ? 6.484 -7.436 5.468 1.00 76.50 82 TYR A N 1
ATOM 660 C CA . TYR A 1 82 ? 5.291 -6.694 5.886 1.00 76.50 82 TYR A CA 1
ATOM 661 C C . TYR A 1 82 ? 5.312 -6.186 7.339 1.00 76.50 82 TYR A C 1
ATOM 663 O O . TYR A 1 82 ? 4.767 -5.127 7.609 1.00 76.50 82 TYR A O 1
ATOM 671 N N . LYS A 1 83 ? 5.905 -6.910 8.301 1.00 66.56 83 LYS A N 1
ATOM 672 C CA . LYS A 1 83 ? 5.916 -6.500 9.727 1.00 66.56 83 LYS A CA 1
ATOM 673 C C . LYS A 1 83 ? 7.137 -5.652 10.130 1.00 66.56 83 LYS A C 1
ATOM 675 O O . LYS A 1 83 ? 6.953 -4.669 10.845 1.00 66.56 83 LYS A O 1
ATOM 680 N N . PRO A 1 84 ? 8.382 -5.991 9.740 1.00 66.81 84 PRO A N 1
ATOM 681 C CA . PRO A 1 84 ? 9.559 -5.173 10.044 1.00 66.81 84 PRO A CA 1
ATOM 682 C C . PRO A 1 84 ? 9.893 -4.149 8.941 1.00 66.81 84 PRO A C 1
ATOM 684 O O . PRO A 1 84 ? 11.053 -3.754 8.842 1.00 66.81 84 PRO A O 1
ATOM 687 N N . SER A 1 85 ? 8.924 -3.765 8.104 1.00 63.62 85 SER A N 1
ATOM 688 C CA . SER A 1 85 ? 9.102 -2.997 6.862 1.00 63.62 85 SER A CA 1
ATOM 689 C C . SER A 1 85 ? 10.043 -1.795 7.027 1.00 63.62 85 SER A C 1
ATOM 691 O O . SER A 1 85 ? 9.690 -0.756 7.564 1.00 63.62 85 SER A O 1
ATOM 693 N N . ARG A 1 86 ? 11.295 -1.902 6.581 1.00 76.19 86 ARG A N 1
ATOM 694 C CA . ARG A 1 86 ? 12.229 -0.759 6.558 1.00 76.19 86 ARG A CA 1
ATOM 695 C C . ARG A 1 86 ? 11.945 0.114 5.333 1.00 76.19 86 ARG A C 1
ATOM 697 O O . ARG A 1 86 ? 11.292 -0.343 4.403 1.00 76.19 86 ARG A O 1
ATOM 704 N N . SER A 1 87 ? 12.461 1.336 5.280 1.00 72.50 87 SER A N 1
ATOM 705 C CA . SER A 1 87 ? 12.342 2.198 4.088 1.00 72.50 87 SER A CA 1
ATOM 706 C C . SER A 1 87 ? 12.943 1.573 2.815 1.00 72.50 87 SER A C 1
ATOM 708 O O . SER A 1 87 ? 12.545 1.904 1.705 1.00 72.50 87 SER A O 1
ATOM 710 N N . SER A 1 88 ? 13.849 0.599 2.960 1.00 78.62 88 SER A N 1
ATOM 711 C CA . SER A 1 88 ? 14.408 -0.211 1.867 1.00 78.62 88 SER A CA 1
ATOM 712 C C . SER A 1 88 ? 13.662 -1.527 1.593 1.00 78.62 88 SER A C 1
ATOM 714 O O . SER A 1 88 ? 14.169 -2.371 0.858 1.00 78.62 88 SER A O 1
ATOM 716 N N . SER A 1 89 ? 12.498 -1.742 2.211 1.00 87.69 89 SER A N 1
ATOM 717 C CA . SER A 1 89 ? 11.702 -2.970 2.077 1.00 87.69 89 SER A CA 1
ATOM 718 C C . SER A 1 89 ? 10.837 -2.976 0.815 1.00 87.69 89 SER A C 1
ATOM 720 O O . SER A 1 89 ? 10.523 -1.923 0.250 1.00 87.69 89 SER A O 1
ATOM 722 N N . LEU A 1 90 ? 10.421 -4.169 0.388 1.00 89.88 90 LEU A N 1
ATOM 723 C CA . LEU A 1 90 ? 9.501 -4.333 -0.732 1.00 89.88 90 LEU A CA 1
ATOM 724 C C . LEU A 1 90 ? 8.131 -3.759 -0.370 1.00 89.88 90 LEU A C 1
ATOM 726 O O . LEU A 1 90 ? 7.593 -2.971 -1.137 1.00 89.88 90 LEU A O 1
ATOM 730 N N . ALA A 1 91 ? 7.612 -4.071 0.824 1.00 91.12 91 ALA A N 1
ATOM 731 C CA . ALA A 1 91 ? 6.353 -3.511 1.319 1.00 91.12 91 ALA A CA 1
ATOM 732 C C . ALA A 1 91 ? 6.333 -1.971 1.286 1.00 91.12 91 ALA A C 1
ATOM 734 O O . ALA A 1 91 ? 5.345 -1.371 0.865 1.00 91.12 91 ALA A O 1
ATOM 735 N N . PHE A 1 92 ? 7.437 -1.328 1.686 1.00 91.06 92 PHE A N 1
ATOM 736 C CA . PHE A 1 92 ? 7.560 0.128 1.613 1.00 91.06 92 PHE A CA 1
ATOM 737 C C . PHE A 1 92 ? 7.600 0.627 0.169 1.00 91.06 92 PHE A C 1
ATOM 739 O O . PHE A 1 92 ? 6.891 1.567 -0.178 1.00 91.06 92 PHE A O 1
ATOM 746 N N . THR A 1 93 ? 8.388 -0.035 -0.681 1.00 93.75 93 THR A N 1
ATOM 747 C CA . THR A 1 93 ? 8.526 0.324 -2.098 1.00 93.75 93 THR A CA 1
ATOM 748 C C . THR A 1 93 ? 7.191 0.206 -2.835 1.00 93.75 93 THR A C 1
ATOM 750 O O . THR A 1 93 ? 6.869 1.073 -3.635 1.00 93.75 93 THR A O 1
ATOM 753 N N . VAL A 1 94 ? 6.369 -0.803 -2.530 1.00 95.12 94 VAL A N 1
ATOM 754 C CA . VAL A 1 94 ? 5.021 -0.946 -3.106 1.00 95.12 94 VAL A CA 1
ATOM 755 C C . VAL A 1 94 ? 4.155 0.276 -2.799 1.00 95.12 94 VAL A C 1
ATOM 757 O O . VAL A 1 94 ? 3.575 0.845 -3.717 1.00 95.12 94 VAL A O 1
ATOM 760 N N . ILE A 1 95 ? 4.091 0.714 -1.536 1.00 95.00 95 ILE A N 1
ATOM 761 C CA . ILE A 1 95 ? 3.303 1.897 -1.150 1.00 95.00 95 ILE A CA 1
ATOM 762 C C . ILE A 1 95 ? 3.885 3.185 -1.734 1.00 95.00 95 ILE A C 1
ATOM 764 O O . ILE A 1 95 ? 3.135 4.055 -2.170 1.00 95.00 95 ILE A O 1
ATOM 768 N N . GLU A 1 96 ? 5.209 3.318 -1.748 1.00 94.19 96 GLU A N 1
ATOM 769 C CA . GLU A 1 96 ? 5.880 4.485 -2.314 1.00 94.19 96 GLU A CA 1
ATOM 770 C C . GLU A 1 96 ? 5.586 4.624 -3.813 1.00 94.19 96 GLU A C 1
ATOM 772 O O . GLU A 1 96 ? 5.148 5.684 -4.253 1.00 94.19 96 GLU A O 1
ATOM 777 N N . GLN A 1 97 ? 5.761 3.551 -4.587 1.00 95.56 97 GLN A N 1
ATOM 778 C CA . GLN A 1 97 ? 5.491 3.567 -6.025 1.00 95.56 97 GLN A CA 1
ATOM 779 C C . GLN A 1 97 ? 3.997 3.690 -6.320 1.00 95.56 97 GLN A C 1
ATOM 781 O O . GLN A 1 97 ? 3.617 4.392 -7.251 1.00 95.56 97 GLN A O 1
ATOM 786 N N . PHE A 1 98 ? 3.132 3.111 -5.483 1.00 96.44 98 PHE A N 1
ATOM 787 C CA . PHE A 1 98 ? 1.697 3.361 -5.582 1.00 96.44 98 PHE A CA 1
ATOM 788 C C . PHE A 1 98 ? 1.369 4.851 -5.418 1.00 96.44 98 PHE A C 1
ATOM 790 O O . PHE A 1 98 ? 0.589 5.388 -6.193 1.00 96.44 98 PHE A O 1
ATOM 797 N N . ALA A 1 99 ? 2.007 5.552 -4.474 1.00 94.88 99 ALA A N 1
ATOM 798 C CA . ALA A 1 99 ? 1.820 6.994 -4.308 1.00 94.88 99 ALA A CA 1
ATOM 799 C C . ALA A 1 99 ? 2.296 7.799 -5.527 1.00 94.88 99 ALA A C 1
ATOM 801 O O . ALA A 1 99 ? 1.630 8.752 -5.927 1.00 94.88 99 ALA A O 1
ATOM 802 N N . VAL A 1 100 ? 3.442 7.421 -6.105 1.00 95.25 100 VAL A N 1
ATOM 803 C CA . VAL A 1 100 ? 3.996 8.058 -7.312 1.00 95.25 100 VAL A CA 1
ATOM 804 C C . VAL A 1 100 ? 3.050 7.874 -8.497 1.00 95.25 100 VAL A C 1
ATOM 806 O O . VAL A 1 100 ? 2.733 8.845 -9.179 1.00 95.25 100 VAL A O 1
ATOM 809 N N . TRP A 1 101 ? 2.575 6.648 -8.711 1.00 95.94 101 TRP A N 1
ATOM 810 C CA . TRP A 1 101 ? 1.652 6.309 -9.789 1.00 95.94 101 TRP A CA 1
ATOM 811 C C . TRP A 1 101 ? 0.274 6.961 -9.624 1.00 95.94 101 TRP A C 1
ATOM 813 O O . TRP A 1 101 ? -0.315 7.411 -10.601 1.00 95.94 101 TRP A O 1
ATOM 823 N N . LEU A 1 102 ? -0.221 7.052 -8.388 1.00 94.25 102 LEU A N 1
ATOM 824 C CA . LEU A 1 102 ? -1.533 7.613 -8.079 1.00 94.25 102 LEU A CA 1
ATOM 825 C C . LEU A 1 102 ? -1.575 9.140 -8.223 1.00 94.25 102 LEU A C 1
ATOM 827 O O . LEU A 1 102 ? -2.621 9.685 -8.552 1.00 94.25 102 LEU A O 1
ATOM 831 N N . ALA A 1 103 ? -0.467 9.848 -7.977 1.00 92.62 103 ALA A N 1
ATOM 832 C CA . ALA A 1 103 ? -0.425 11.313 -7.977 1.00 92.62 103 ALA A CA 1
ATOM 833 C C . ALA A 1 103 ? -1.093 11.992 -9.202 1.00 92.62 103 ALA A C 1
ATOM 835 O O . ALA A 1 103 ? -1.861 12.931 -8.988 1.00 92.62 103 ALA A O 1
ATOM 836 N N . PRO A 1 104 ? -0.864 11.557 -10.460 1.00 91.31 104 PRO A N 1
ATOM 837 C CA . PRO A 1 104 ? -1.542 12.134 -11.625 1.00 91.31 104 PRO A CA 1
ATOM 838 C C . PRO A 1 104 ? -3.023 11.742 -11.781 1.00 91.31 104 PRO A C 1
ATOM 840 O O . PRO A 1 104 ? -3.763 12.488 -12.413 1.00 91.31 104 PRO A O 1
ATOM 843 N N . THR A 1 105 ? -3.468 10.606 -11.236 1.00 87.81 105 THR A N 1
ATOM 844 C CA . THR A 1 105 ? -4.798 10.006 -11.498 1.00 87.81 105 THR A CA 1
ATOM 845 C C . THR A 1 105 ? -5.706 9.955 -10.265 1.00 87.81 105 THR A C 1
ATOM 847 O O . THR A 1 105 ? -6.842 9.482 -10.335 1.00 87.81 105 THR A O 1
ATOM 850 N N . GLN A 1 106 ? -5.243 10.468 -9.121 1.00 86.19 106 GLN A N 1
ATOM 851 C CA . GLN A 1 106 ? -5.905 10.320 -7.822 1.00 86.19 106 GLN A CA 1
ATOM 852 C C . GLN A 1 106 ? -7.365 10.781 -7.834 1.00 86.19 106 GLN A C 1
ATOM 854 O O . GLN A 1 106 ? -8.223 10.134 -7.236 1.00 86.19 106 GLN A O 1
ATOM 859 N N . GLN A 1 107 ? -7.661 11.888 -8.521 1.00 83.81 107 GLN A N 1
ATOM 860 C CA . GLN A 1 107 ? -9.011 12.446 -8.561 1.00 83.81 107 GLN A CA 1
ATOM 861 C C . GLN A 1 107 ? -10.005 11.491 -9.239 1.00 83.81 107 GLN A C 1
ATOM 863 O O . GLN A 1 107 ? -11.122 11.327 -8.749 1.00 83.81 107 GLN A O 1
ATOM 868 N N . GLU A 1 108 ? -9.583 10.817 -10.308 1.00 87.94 108 GLU A N 1
ATOM 869 C CA . GLU A 1 108 ? -10.404 9.884 -11.090 1.00 87.94 108 GLU A CA 1
ATOM 870 C C . GLU A 1 108 ? -10.695 8.595 -10.309 1.00 87.94 108 GLU A C 1
ATOM 872 O O . GLU A 1 108 ? -11.793 8.041 -10.382 1.00 87.94 108 GLU A O 1
ATOM 877 N N . LEU A 1 109 ? -9.739 8.167 -9.482 1.00 89.06 109 LEU A N 1
ATOM 878 C CA . LEU A 1 109 ? -9.817 6.939 -8.691 1.00 89.06 109 LEU A CA 1
ATOM 879 C C . LEU A 1 109 ? -10.430 7.137 -7.297 1.00 89.06 109 LEU A C 1
ATOM 881 O O . LEU A 1 109 ? -10.542 6.180 -6.535 1.00 89.06 109 LEU A O 1
ATOM 885 N N . THR A 1 110 ? -10.889 8.346 -6.957 1.00 86.62 110 THR A N 1
ATOM 886 C CA . THR A 1 110 ? -11.511 8.633 -5.648 1.00 86.62 110 THR A CA 1
ATOM 887 C C . THR A 1 110 ? -12.687 7.694 -5.345 1.00 86.62 110 THR A C 1
ATOM 889 O O . THR A 1 110 ? -12.908 7.322 -4.194 1.00 86.62 110 THR A O 1
ATOM 892 N N . SER A 1 111 ? -13.426 7.270 -6.376 1.00 89.06 111 SER A N 1
ATOM 893 C CA . SER A 1 111 ? -14.555 6.337 -6.250 1.00 89.06 111 SER A CA 1
ATOM 894 C C . SER A 1 111 ? -14.144 4.930 -5.790 1.00 89.06 111 SER A C 1
ATOM 896 O O . SER A 1 111 ? -14.929 4.258 -5.123 1.00 89.06 111 SER A O 1
ATOM 898 N N . CYS A 1 112 ? -12.906 4.509 -6.069 1.00 90.44 112 CYS A N 1
ATOM 899 C CA . CYS A 1 112 ? -12.342 3.229 -5.636 1.00 90.44 112 CYS A CA 1
ATOM 900 C C . CYS A 1 112 ? -11.967 3.219 -4.143 1.00 90.44 112 CYS A C 1
ATOM 902 O O . CYS A 1 112 ? -11.744 2.155 -3.563 1.00 90.44 112 CYS A O 1
ATOM 904 N N . LEU A 1 113 ? -11.892 4.391 -3.501 1.00 91.50 113 LEU A N 1
ATOM 905 C CA . LEU A 1 113 ? -11.502 4.544 -2.102 1.00 91.50 113 LEU A CA 1
ATOM 906 C C . LEU A 1 113 ? -12.720 4.438 -1.163 1.00 91.50 113 LEU A C 1
ATOM 908 O O . LEU A 1 113 ? -13.109 5.396 -0.484 1.00 91.50 113 LEU A O 1
ATOM 912 N N . THR A 1 114 ? -13.328 3.252 -1.127 1.00 92.94 114 THR A N 1
ATOM 913 C CA . THR A 1 114 ? -14.511 2.966 -0.301 1.00 92.94 114 THR A CA 1
ATOM 914 C C . THR A 1 114 ? -14.180 2.882 1.195 1.00 92.94 114 THR A C 1
ATOM 916 O O . THR A 1 114 ? -13.017 2.833 1.608 1.00 92.94 114 THR A O 1
ATOM 919 N N . SER A 1 115 ? -15.212 2.854 2.043 1.00 89.69 115 SER A N 1
ATOM 920 C CA . SER A 1 115 ? -15.053 2.697 3.496 1.00 89.69 115 SER A CA 1
ATOM 921 C C . SER A 1 115 ? -14.343 1.390 3.867 1.00 89.69 115 SER A C 1
ATOM 923 O O . SER A 1 115 ? -13.542 1.373 4.801 1.00 89.69 115 SER A O 1
ATOM 925 N N . GLU A 1 116 ? -14.596 0.316 3.121 1.00 90.50 116 GLU A N 1
ATOM 926 C CA . GLU A 1 116 ? -13.985 -1.003 3.294 1.00 90.50 116 GLU A CA 1
ATOM 927 C C . GLU A 1 116 ? -12.484 -0.940 2.995 1.00 90.50 116 GLU A C 1
ATOM 929 O O . GLU A 1 116 ? -11.667 -1.349 3.822 1.00 90.50 116 GLU A O 1
ATOM 934 N N . VAL A 1 117 ? -12.102 -0.321 1.874 1.00 93.25 117 VAL A N 1
ATOM 935 C CA . VAL A 1 117 ? -10.695 -0.113 1.496 1.00 93.25 117 VAL A CA 1
ATOM 936 C C . VA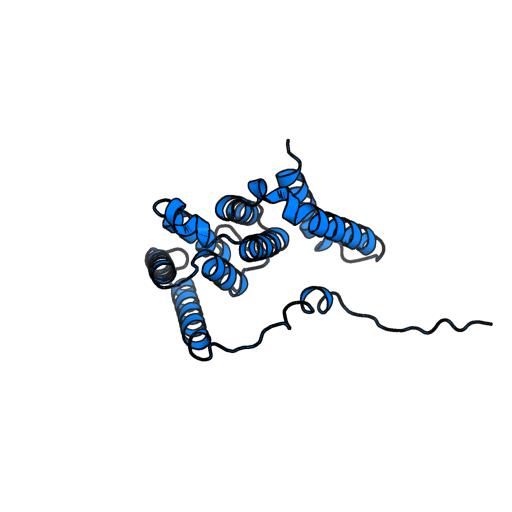L A 1 117 ? -9.965 0.736 2.534 1.00 93.25 117 VAL A C 1
ATOM 938 O O . VAL A 1 117 ? -8.843 0.423 2.938 1.00 93.25 117 VAL A O 1
ATOM 941 N N . LYS A 1 118 ? -10.613 1.795 3.029 1.00 91.38 118 LYS A N 1
ATOM 942 C CA . LYS A 1 118 ? -10.070 2.640 4.099 1.00 91.38 118 LYS A CA 1
ATOM 943 C C . LYS A 1 118 ? -9.903 1.871 5.414 1.00 91.38 118 LYS A C 1
ATOM 945 O O . LYS A 1 118 ? -8.911 2.070 6.117 1.00 91.38 118 LYS A O 1
ATOM 950 N N . TYR A 1 119 ? -10.833 0.978 5.748 1.00 87.81 119 TYR A N 1
ATOM 951 C CA . TYR A 1 119 ? -10.726 0.113 6.923 1.00 87.81 119 TYR A CA 1
ATOM 952 C C . TYR A 1 119 ? -9.553 -0.861 6.809 1.00 87.81 119 TYR A C 1
ATOM 954 O O . TYR A 1 119 ? -8.762 -1.011 7.741 1.00 87.81 119 TYR A O 1
ATOM 962 N N . GLU A 1 120 ? -9.380 -1.458 5.640 1.00 89.75 120 GLU A N 1
ATOM 963 C CA . GLU A 1 120 ? -8.251 -2.326 5.342 1.00 89.75 120 GLU A CA 1
ATOM 964 C C . GLU A 1 120 ? -6.909 -1.579 5.394 1.00 89.75 120 GLU A C 1
ATOM 966 O O . GLU A 1 120 ? -5.942 -2.061 5.992 1.00 89.75 120 GLU A O 1
ATOM 971 N N . ALA A 1 121 ? -6.852 -0.355 4.868 1.00 91.00 121 ALA A N 1
ATOM 972 C CA . ALA A 1 121 ? -5.679 0.507 4.977 1.00 91.00 121 ALA A CA 1
ATOM 973 C C . ALA A 1 121 ? -5.354 0.860 6.435 1.00 91.00 121 ALA A C 1
ATOM 975 O O . ALA A 1 121 ? -4.189 0.830 6.841 1.00 91.00 121 ALA A O 1
ATOM 976 N N . PHE A 1 122 ? -6.375 1.131 7.251 1.00 87.19 122 PHE A N 1
ATOM 977 C CA . PHE A 1 122 ? -6.214 1.356 8.686 1.00 87.19 122 PHE A CA 1
ATOM 978 C C . PHE A 1 122 ? -5.623 0.128 9.398 1.00 87.19 122 PHE A C 1
ATOM 980 O O . PHE A 1 122 ? -4.706 0.255 10.219 1.00 87.19 122 PHE A O 1
ATOM 987 N N . GLN A 1 123 ? -6.085 -1.079 9.063 1.00 85.12 123 GLN A N 1
ATOM 988 C CA . GLN A 1 123 ? -5.499 -2.311 9.595 1.00 85.12 123 GLN A CA 1
ATOM 989 C C . GLN A 1 123 ? -4.040 -2.489 9.167 1.00 85.12 123 GLN A C 1
ATOM 991 O O . GLN A 1 123 ? -3.212 -2.921 9.971 1.00 85.12 123 GLN A O 1
ATOM 996 N N . VAL A 1 124 ? -3.710 -2.152 7.918 1.00 87.56 124 VAL A N 1
ATOM 997 C CA . VAL A 1 124 ? -2.329 -2.208 7.435 1.00 87.56 124 VAL A CA 1
ATOM 998 C C . VAL A 1 124 ? -1.452 -1.248 8.230 1.00 87.56 124 VAL A C 1
ATOM 1000 O O . VAL A 1 124 ? -0.480 -1.693 8.839 1.00 87.56 124 VAL A O 1
ATOM 1003 N N . ALA A 1 125 ? -1.833 0.028 8.311 1.00 86.00 125 ALA A N 1
ATOM 1004 C CA . ALA A 1 125 ? -1.077 1.061 9.016 1.00 86.00 125 ALA A CA 1
ATOM 1005 C C . ALA A 1 125 ? -0.894 0.755 10.514 1.00 86.00 125 ALA A C 1
ATOM 1007 O O . ALA A 1 125 ? 0.187 0.971 11.059 1.00 86.00 125 ALA A O 1
ATOM 1008 N N . SER A 1 126 ? -1.915 0.202 11.178 1.00 79.44 126 SER A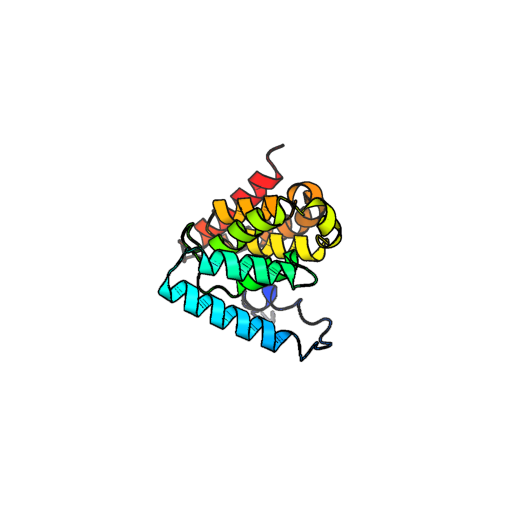 N 1
ATOM 1009 C CA . SER A 1 126 ? -1.863 -0.148 12.610 1.00 79.44 126 SER A CA 1
ATOM 1010 C C . SER A 1 126 ? -0.990 -1.349 12.948 1.00 79.44 126 SER A C 1
ATOM 1012 O O . SER A 1 126 ? -0.573 -1.499 14.097 1.00 79.44 126 SER A O 1
ATOM 1014 N N . ARG A 1 127 ? -0.669 -2.187 11.959 1.00 78.75 127 ARG A N 1
ATOM 1015 C CA . ARG A 1 127 ? 0.201 -3.358 12.130 1.00 78.75 127 ARG A CA 1
ATOM 1016 C C . ARG A 1 127 ? 1.660 -3.089 11.750 1.00 78.75 127 ARG A C 1
ATOM 1018 O O . ARG A 1 127 ? 2.512 -3.935 12.030 1.00 78.75 127 ARG A O 1
ATOM 1025 N N . GLN A 1 128 ? 1.952 -1.951 11.121 1.00 78.50 128 GLN A N 1
ATOM 1026 C CA . GLN A 1 128 ? 3.309 -1.582 10.725 1.00 78.50 128 GLN A CA 1
ATOM 1027 C C . GLN A 1 128 ? 4.141 -1.126 11.916 1.00 78.50 128 GLN A C 1
ATOM 1029 O O . GLN A 1 128 ? 3.640 -0.473 12.821 1.00 78.50 128 GLN A O 1
ATOM 1034 N N . ARG A 1 129 ? 5.437 -1.452 11.897 1.00 76.38 129 ARG A N 1
ATOM 1035 C CA . ARG A 1 129 ? 6.416 -0.916 12.860 1.00 76.38 129 ARG A CA 1
ATOM 1036 C C . ARG A 1 129 ? 7.079 0.365 12.373 1.00 76.38 129 ARG A C 1
ATOM 1038 O O . ARG A 1 129 ? 7.652 1.100 13.172 1.00 76.38 129 ARG A O 1
ATOM 1045 N N . ASN A 1 130 ? 7.046 0.590 11.065 1.00 81.44 130 ASN A N 1
ATOM 1046 C CA . ASN A 1 130 ? 7.660 1.733 10.425 1.00 81.44 130 ASN A CA 1
ATOM 1047 C C . ASN A 1 130 ? 6.650 2.865 10.281 1.00 81.44 130 ASN A C 1
ATOM 1049 O O . ASN A 1 130 ? 5.690 2.773 9.518 1.00 81.44 130 ASN A O 1
ATOM 1053 N N . LYS A 1 131 ? 6.940 3.947 11.001 1.00 81.88 131 LYS A N 1
ATOM 1054 C CA . LYS A 1 131 ? 6.138 5.161 11.040 1.00 81.88 131 LYS A CA 1
ATOM 1055 C C . LYS A 1 131 ? 5.957 5.793 9.659 1.00 81.88 131 LYS A C 1
ATOM 1057 O O . LYS A 1 131 ? 4.851 6.203 9.339 1.00 81.88 131 LYS A O 1
ATOM 1062 N N . GLU A 1 132 ? 7.002 5.834 8.835 1.00 86.06 132 GLU A N 1
ATOM 1063 C CA . GLU A 1 132 ? 6.947 6.421 7.490 1.00 86.06 132 GLU A CA 1
ATOM 1064 C C . GLU A 1 132 ? 5.980 5.644 6.590 1.00 86.06 132 GLU A C 1
ATOM 1066 O O . GLU A 1 132 ? 5.211 6.246 5.841 1.00 86.06 132 GLU A O 1
ATOM 1071 N N . LEU A 1 133 ? 5.961 4.309 6.700 1.00 85.19 133 LEU A N 1
ATOM 1072 C CA . LEU A 1 133 ? 5.012 3.484 5.953 1.00 85.19 133 LEU A CA 1
ATOM 1073 C C . LEU A 1 133 ? 3.580 3.728 6.428 1.00 85.19 133 LEU A C 1
ATOM 1075 O O . LEU A 1 133 ? 2.681 3.915 5.611 1.00 85.19 133 LEU A O 1
ATOM 1079 N N . SER A 1 134 ? 3.370 3.760 7.746 1.00 86.25 134 SER A N 1
ATOM 1080 C CA . SER A 1 134 ? 2.063 4.070 8.328 1.00 86.25 134 SER A CA 1
ATOM 1081 C C . SER A 1 134 ? 1.572 5.455 7.903 1.00 86.25 134 SER A C 1
ATOM 1083 O O . SER A 1 134 ? 0.413 5.600 7.528 1.00 86.25 134 SER A O 1
ATOM 1085 N N . GLU A 1 135 ? 2.443 6.466 7.911 1.00 87.44 135 GLU A N 1
ATOM 1086 C CA . GLU A 1 135 ? 2.142 7.827 7.451 1.00 87.44 135 GLU A CA 1
ATOM 1087 C C . GLU A 1 135 ? 1.779 7.863 5.967 1.00 87.44 135 GLU A C 1
ATOM 1089 O O . GLU A 1 135 ? 0.806 8.520 5.589 1.00 87.44 135 GLU A O 1
ATOM 1094 N N . ALA A 1 136 ? 2.526 7.137 5.131 1.00 90.31 136 ALA A N 1
ATOM 1095 C CA . ALA A 1 136 ? 2.235 7.030 3.709 1.00 90.31 136 ALA A CA 1
ATOM 1096 C C . ALA A 1 136 ? 0.852 6.409 3.474 1.00 90.31 136 ALA A C 1
ATOM 1098 O O . ALA A 1 136 ? 0.050 6.986 2.743 1.00 90.31 136 ALA A O 1
ATOM 1099 N N . VAL A 1 137 ? 0.528 5.302 4.150 1.00 91.00 137 VAL A N 1
ATOM 1100 C CA . VAL A 1 137 ? -0.790 4.655 4.047 1.00 91.00 137 VAL A CA 1
ATOM 1101 C C . VAL A 1 137 ? -1.904 5.579 4.552 1.00 91.00 137 VAL A C 1
ATOM 1103 O O . VAL A 1 137 ? -2.897 5.770 3.858 1.00 91.00 137 VAL A O 1
ATOM 1106 N N . VAL A 1 138 ? -1.744 6.231 5.708 1.00 89.50 138 VAL A N 1
ATOM 1107 C CA . VAL A 1 138 ? -2.753 7.178 6.225 1.00 89.50 138 VAL A CA 1
ATOM 1108 C C . VAL A 1 138 ? -3.035 8.306 5.230 1.00 89.50 138 VAL A C 1
ATOM 1110 O O . VAL A 1 138 ? -4.192 8.697 5.062 1.00 89.50 138 VAL A O 1
ATOM 1113 N N . ARG A 1 139 ? -1.990 8.824 4.573 1.00 91.12 139 ARG A N 1
ATOM 1114 C CA . ARG A 1 139 ? -2.097 9.907 3.592 1.00 91.12 139 ARG A CA 1
ATOM 1115 C C . ARG A 1 139 ? -2.760 9.444 2.296 1.00 91.12 139 ARG A C 1
ATOM 1117 O O . ARG A 1 139 ? -3.731 10.059 1.876 1.00 91.12 139 ARG A O 1
ATOM 1124 N N . ILE A 1 140 ? -2.253 8.375 1.683 1.00 93.88 140 ILE A N 1
ATOM 1125 C CA . ILE A 1 140 ? -2.722 7.873 0.379 1.00 93.88 140 ILE A CA 1
ATOM 1126 C C . ILE A 1 140 ? -4.198 7.469 0.441 1.00 93.88 140 ILE A C 1
ATOM 1128 O O . ILE A 1 140 ? -4.952 7.735 -0.489 1.00 93.88 140 ILE A O 1
ATOM 1132 N N . TYR A 1 141 ? -4.619 6.873 1.558 1.00 93.44 141 TYR A N 1
ATOM 1133 C CA . TYR A 1 141 ? -5.988 6.391 1.750 1.00 93.44 141 TYR A CA 1
ATOM 1134 C C . TYR A 1 141 ? -6.893 7.419 2.442 1.00 93.44 141 TYR A C 1
ATOM 1136 O O . TYR A 1 141 ? -8.014 7.092 2.831 1.00 93.44 141 TYR A O 1
ATOM 1144 N N . MET A 1 142 ? -6.420 8.661 2.608 1.00 90.81 142 MET A N 1
ATOM 1145 C CA . MET A 1 142 ? -7.202 9.795 3.118 1.00 90.81 142 MET A CA 1
ATOM 1146 C C . MET A 1 142 ? -7.909 9.473 4.446 1.00 90.81 142 MET A C 1
ATOM 1148 O O . MET A 1 142 ? -9.038 9.894 4.703 1.00 90.81 142 MET A O 1
ATOM 1152 N N . LEU A 1 143 ? -7.249 8.700 5.319 1.00 88.19 143 LEU A N 1
ATOM 1153 C CA . LEU A 1 143 ? -7.901 8.150 6.513 1.00 88.19 143 LEU A CA 1
ATOM 1154 C C . LEU A 1 143 ? -8.294 9.247 7.508 1.00 88.19 143 LEU A C 1
ATOM 1156 O O . LEU A 1 143 ? -9.306 9.117 8.192 1.00 88.19 143 LEU A O 1
ATOM 1160 N N . LYS A 1 144 ? -7.540 10.353 7.550 1.00 84.44 144 LYS A N 1
ATOM 1161 C CA . LYS A 1 144 ? -7.842 11.513 8.405 1.00 84.44 144 LYS A CA 1
ATOM 1162 C C . LYS A 1 144 ? -9.217 12.115 8.116 1.00 84.44 144 LYS A C 1
ATOM 1164 O O . LYS A 1 144 ? -9.948 12.446 9.042 1.00 84.44 144 LYS A O 1
ATOM 1169 N N . GLU A 1 145 ? -9.603 12.191 6.848 1.00 86.06 145 GLU A N 1
ATOM 1170 C CA . GLU A 1 145 ? -10.901 12.738 6.437 1.00 86.06 145 GLU A CA 1
ATOM 1171 C C . GLU A 1 145 ? -12.066 11.832 6.847 1.00 86.06 145 GLU A C 1
ATOM 1173 O O . GLU A 1 145 ? -13.209 12.264 6.954 1.00 86.06 145 GLU A O 1
ATOM 1178 N N . SER A 1 146 ? -11.780 10.557 7.113 1.00 83.00 146 SER A N 1
ATOM 1179 C CA . SER A 1 146 ? -12.754 9.550 7.533 1.00 83.00 146 SER A CA 1
ATOM 1180 C C . SER A 1 146 ? -12.536 9.090 8.975 1.00 83.00 146 SER A C 1
ATOM 1182 O O . SER A 1 146 ? -12.927 7.983 9.334 1.00 83.00 146 SER A O 1
ATOM 1184 N N . GLN A 1 147 ? -11.956 9.947 9.826 1.00 79.38 147 GLN A N 1
ATOM 1185 C CA . GLN A 1 147 ? -11.623 9.639 11.224 1.00 79.38 147 GLN A CA 1
ATOM 1186 C C . GLN A 1 147 ? -12.774 9.015 12.027 1.00 79.38 147 GLN A C 1
ATOM 1188 O O . GLN A 1 147 ? -12.546 8.122 12.844 1.00 79.38 147 GLN A O 1
ATOM 1193 N N . ASN A 1 148 ? -14.017 9.421 11.750 1.00 79.56 148 ASN A N 1
ATOM 1194 C CA . ASN A 1 148 ? -15.210 8.914 12.430 1.00 79.56 148 ASN A CA 1
ATOM 1195 C C . ASN A 1 148 ? -15.397 7.398 12.256 1.00 79.56 148 ASN A C 1
ATOM 1197 O O . ASN A 1 148 ? -15.906 6.747 13.167 1.00 79.56 148 ASN A O 1
ATOM 1201 N N . LEU A 1 149 ? -14.933 6.825 11.137 1.00 77.31 149 LEU A N 1
ATOM 1202 C CA . LEU A 1 149 ? -14.975 5.379 10.885 1.00 77.31 149 LEU A CA 1
ATOM 1203 C C . LEU A 1 149 ? -14.073 4.596 11.850 1.00 77.31 149 LEU A C 1
ATOM 1205 O O . LEU A 1 149 ? -14.330 3.428 12.136 1.00 77.31 149 LEU A O 1
ATOM 1209 N N . PHE A 1 150 ? -13.021 5.232 12.369 1.00 78.88 150 PHE A N 1
ATOM 1210 C CA . PHE A 1 150 ? -11.972 4.559 13.135 1.00 78.88 150 PHE A CA 1
ATOM 1211 C C . PHE A 1 150 ? -12.086 4.768 14.641 1.00 78.88 150 PHE A C 1
ATOM 1213 O O . PHE A 1 150 ? -11.406 4.073 15.388 1.00 78.88 150 PHE A O 1
ATOM 1220 N N . ILE A 1 151 ? -12.970 5.653 15.116 1.00 77.31 151 ILE A N 1
ATOM 1221 C CA . ILE A 1 151 ? -13.128 5.937 16.553 1.00 77.31 151 ILE A CA 1
ATOM 1222 C C . ILE A 1 151 ? -13.423 4.657 17.341 1.00 77.31 151 ILE A C 1
ATOM 1224 O O . ILE A 1 151 ? -12.779 4.393 18.357 1.00 77.31 151 ILE A O 1
ATOM 1228 N N . GLN A 1 152 ? -14.391 3.857 16.886 1.00 77.19 152 GLN A N 1
ATOM 1229 C CA . GLN A 1 152 ? -14.769 2.631 17.584 1.00 77.19 152 GLN A CA 1
ATOM 1230 C C . GLN A 1 152 ? -13.660 1.559 17.514 1.00 77.19 152 GLN A C 1
ATOM 1232 O O . GLN A 1 152 ? -13.232 1.109 18.579 1.00 77.19 152 GLN A O 1
ATOM 1237 N N . PRO A 1 153 ? -13.085 1.239 16.335 1.00 75.56 153 PRO A N 1
ATOM 1238 C CA . PRO A 1 153 ? -11.905 0.373 16.237 1.00 75.56 153 PRO A CA 1
ATOM 1239 C C . PRO A 1 153 ? -10.719 0.811 17.111 1.00 75.56 153 PRO A C 1
ATOM 1241 O O . PRO A 1 153 ? -10.070 -0.024 17.737 1.00 75.56 153 PRO A O 1
ATOM 1244 N N . LEU A 1 154 ? -10.440 2.115 17.194 1.00 74.50 154 LEU A N 1
ATOM 1245 C CA . LEU A 1 154 ? -9.376 2.663 18.038 1.00 74.50 154 LEU A CA 1
ATOM 1246 C C . LEU A 1 154 ? -9.672 2.465 19.524 1.00 74.50 154 LEU A C 1
ATOM 1248 O O . LEU A 1 154 ? -8.786 2.060 20.273 1.00 74.50 154 LEU A O 1
ATOM 1252 N N . ARG A 1 155 ? -10.917 2.694 19.958 1.00 75.75 155 ARG A N 1
ATOM 1253 C CA . ARG A 1 155 ? -11.338 2.413 21.339 1.00 75.75 155 ARG A CA 1
ATOM 1254 C C . ARG A 1 155 ? -11.171 0.939 21.682 1.00 75.75 155 ARG A C 1
ATOM 1256 O O . ARG A 1 155 ? -10.715 0.627 22.779 1.00 75.75 155 ARG A O 1
ATOM 1263 N N . ASP A 1 156 ? -11.510 0.048 20.759 1.00 76.19 156 ASP A N 1
ATOM 1264 C CA . ASP A 1 156 ? -11.380 -1.392 20.966 1.00 76.19 156 ASP A CA 1
ATOM 1265 C C . ASP A 1 156 ? -9.903 -1.812 21.031 1.00 76.19 156 ASP A C 1
ATOM 1267 O O . ASP A 1 156 ? -9.521 -2.563 21.929 1.00 76.19 156 ASP A O 1
ATOM 1271 N N . LEU A 1 157 ? -9.041 -1.242 20.179 1.00 68.56 157 LEU A N 1
ATOM 1272 C CA . LEU A 1 157 ? -7.585 -1.422 20.245 1.00 68.56 157 LEU A CA 1
ATOM 1273 C C . LEU A 1 157 ? -6.995 -0.941 21.576 1.00 68.56 157 LEU A C 1
ATOM 1275 O O . LEU A 1 157 ? -6.186 -1.648 22.177 1.00 68.56 157 LEU A O 1
ATOM 1279 N N . ILE A 1 158 ? -7.402 0.238 22.053 1.00 70.38 158 ILE A N 1
ATOM 1280 C CA . ILE A 1 158 ? -6.951 0.788 23.338 1.00 70.38 158 ILE A CA 1
ATOM 1281 C C . ILE A 1 158 ? -7.374 -0.137 24.480 1.00 70.38 158 ILE A C 1
ATOM 1283 O O . ILE A 1 158 ? -6.530 -0.544 25.275 1.00 70.38 158 ILE A O 1
ATOM 1287 N N . LYS A 1 159 ? -8.654 -0.531 24.530 1.00 70.25 159 LYS A N 1
ATOM 1288 C CA . LYS A 1 159 ? -9.174 -1.438 25.563 1.00 70.25 159 LYS A CA 1
ATOM 1289 C C . LYS A 1 159 ? -8.404 -2.753 25.575 1.00 70.25 159 LYS A C 1
ATOM 1291 O O . LYS A 1 159 ? -7.885 -3.141 26.615 1.00 70.25 159 LYS A O 1
ATOM 1296 N N . LEU A 1 160 ? -8.282 -3.418 24.426 1.00 65.25 160 LEU A N 1
ATOM 1297 C CA . LEU A 1 160 ? -7.575 -4.696 24.318 1.00 65.25 160 LEU A CA 1
ATOM 1298 C C . LEU A 1 160 ? -6.113 -4.590 24.766 1.00 65.25 160 LEU A C 1
ATOM 1300 O O . LEU A 1 160 ? -5.612 -5.504 25.416 1.00 65.25 160 LEU A O 1
ATOM 1304 N N . ASN A 1 161 ? -5.435 -3.481 24.467 1.00 62.75 161 ASN A N 1
ATOM 1305 C CA . ASN A 1 161 ? -4.043 -3.287 24.867 1.00 62.75 161 ASN A CA 1
ATOM 1306 C C . ASN A 1 161 ? -3.883 -2.946 26.355 1.00 62.75 161 ASN A C 1
ATOM 1308 O O . ASN A 1 161 ? -2.951 -3.460 26.967 1.00 62.75 161 ASN A O 1
ATOM 1312 N N . MET A 1 162 ? -4.825 -2.217 26.964 1.00 51.34 162 MET A N 1
ATOM 1313 C CA . MET A 1 162 ? -4.874 -2.040 28.424 1.00 51.34 162 MET A CA 1
ATOM 1314 C C . MET A 1 162 ? -5.078 -3.372 29.167 1.00 51.34 162 MET A C 1
ATOM 1316 O O . MET A 1 162 ? -4.584 -3.544 30.277 1.00 51.34 162 MET A O 1
ATOM 1320 N N . TYR A 1 163 ? -5.760 -4.351 28.560 1.00 46.94 163 TYR A N 1
ATOM 1321 C CA . TYR A 1 163 ? -5.896 -5.693 29.144 1.00 46.94 163 TYR A CA 1
ATOM 1322 C C . TYR A 1 163 ? -4.655 -6.582 28.945 1.00 46.94 163 TYR A C 1
ATOM 1324 O O . TYR A 1 163 ? -4.419 -7.478 29.759 1.00 46.94 163 TYR A O 1
ATOM 1332 N N . LYS A 1 164 ? -3.839 -6.360 27.902 1.00 48.62 164 LYS A N 1
ATOM 1333 C CA . LYS A 1 164 ? -2.597 -7.132 27.682 1.00 48.62 164 LYS A CA 1
ATOM 1334 C C . LYS A 1 164 ? -1.474 -6.769 28.647 1.00 48.62 164 LYS A C 1
ATOM 1336 O O . LYS A 1 164 ? -0.684 -7.648 28.971 1.00 48.62 164 LYS A O 1
ATOM 1341 N N . GLU A 1 165 ? -1.434 -5.535 29.144 1.00 44.41 165 GLU A N 1
ATOM 1342 C CA . GLU A 1 165 ? -0.464 -5.099 30.164 1.00 44.41 165 GLU A CA 1
ATOM 1343 C C . GLU A 1 165 ? -0.565 -5.892 31.481 1.00 44.41 165 GLU A C 1
ATOM 1345 O O . GLU A 1 165 ? 0.377 -5.912 32.269 1.00 44.41 165 GLU A O 1
ATOM 1350 N N . VAL A 1 166 ? -1.673 -6.604 31.718 1.00 45.81 166 VAL A N 1
ATOM 1351 C CA . VAL A 1 166 ? -1.896 -7.371 32.955 1.00 45.81 166 VAL A CA 1
ATOM 1352 C C . VAL A 1 166 ? -1.263 -8.776 32.913 1.00 45.81 166 VAL A C 1
ATOM 1354 O O . VAL A 1 166 ? -1.144 -9.426 33.953 1.00 45.81 166 VAL A O 1
ATOM 1357 N N . ARG A 1 167 ? -0.798 -9.269 31.752 1.00 40.59 167 ARG A N 1
ATOM 1358 C CA . ARG A 1 167 ? -0.051 -10.539 31.663 1.00 40.59 167 ARG A CA 1
ATOM 1359 C C . ARG A 1 167 ? 1.440 -10.261 31.493 1.00 40.59 167 ARG A C 1
ATOM 1361 O O . ARG A 1 167 ? 1.901 -9.898 30.419 1.00 40.59 167 ARG A O 1
ATOM 1368 N N . LYS A 1 168 ? 2.147 -10.423 32.611 1.00 43.06 168 LYS A N 1
ATOM 1369 C CA . LYS A 1 168 ? 3.600 -10.327 32.761 1.00 43.06 168 LYS A CA 1
ATOM 1370 C C . LYS A 1 168 ? 4.352 -11.115 31.678 1.00 43.06 168 LYS A C 1
ATOM 1372 O O . LYS A 1 168 ? 3.966 -12.233 31.352 1.00 43.06 168 LYS A O 1
ATOM 1377 N N . ASP A 1 169 ? 5.451 -10.500 31.247 1.00 41.69 169 ASP A N 1
ATOM 1378 C CA . ASP A 1 169 ? 6.616 -11.077 30.568 1.00 41.69 169 ASP A CA 1
ATOM 1379 C C . ASP A 1 169 ? 6.505 -11.332 29.050 1.00 41.69 169 ASP A C 1
ATOM 1381 O O . ASP A 1 169 ? 6.330 -12.459 28.614 1.00 41.69 169 ASP A O 1
ATOM 1385 N N . ASP A 1 170 ? 6.660 -10.258 28.251 1.00 39.47 170 ASP A N 1
ATOM 1386 C CA . ASP A 1 170 ? 7.322 -10.250 26.922 1.00 39.47 170 ASP A CA 1
ATOM 1387 C C . ASP A 1 170 ? 7.545 -8.792 26.432 1.00 39.47 170 ASP A C 1
ATOM 1389 O O . ASP A 1 170 ? 6.808 -8.212 25.627 1.00 39.47 170 ASP A O 1
ATOM 1393 N N . ASN A 1 171 ? 8.587 -8.151 26.968 1.00 42.06 171 ASN A N 1
ATOM 1394 C CA . ASN A 1 171 ? 8.761 -6.689 27.021 1.00 42.06 171 ASN A CA 1
ATOM 1395 C C . ASN A 1 171 ? 9.229 -5.972 25.731 1.00 42.06 171 ASN A C 1
ATOM 1397 O O . ASN A 1 171 ? 9.536 -4.784 25.775 1.00 42.06 171 ASN A O 1
ATOM 1401 N N . CYS A 1 172 ? 9.274 -6.621 24.563 1.00 40.44 172 CYS A N 1
ATOM 1402 C CA . CYS A 1 172 ? 9.709 -5.951 23.318 1.00 40.44 172 CYS A CA 1
ATOM 1403 C C . CYS A 1 172 ? 8.620 -5.837 22.245 1.00 40.44 172 CYS A C 1
ATOM 1405 O O . CYS A 1 172 ? 8.670 -4.935 21.410 1.00 40.44 172 CYS A O 1
ATOM 1407 N N . PHE A 1 173 ? 7.614 -6.713 22.255 1.00 38.91 173 PHE A N 1
ATOM 1408 C CA . PHE A 1 173 ? 6.539 -6.671 21.259 1.00 38.91 173 PHE A CA 1
ATOM 1409 C C . PHE A 1 173 ? 5.445 -5.662 21.642 1.00 38.91 173 PHE A C 1
ATOM 1411 O O . PHE A 1 173 ? 4.864 -5.024 20.763 1.00 38.91 173 PHE A O 1
ATOM 1418 N N . LEU A 1 174 ? 5.215 -5.468 22.948 1.00 39.78 174 LEU A N 1
ATOM 1419 C CA . LEU A 1 174 ? 4.214 -4.538 23.479 1.00 39.78 174 LEU A CA 1
ATOM 1420 C C . LEU A 1 174 ? 4.596 -3.068 23.253 1.00 39.78 174 LEU A C 1
ATOM 1422 O O . LEU A 1 174 ? 3.758 -2.296 22.801 1.00 39.78 174 LEU A O 1
ATOM 1426 N N . ILE A 1 175 ? 5.865 -2.695 23.466 1.00 46.00 175 ILE A N 1
ATOM 1427 C CA . ILE A 1 175 ? 6.348 -1.312 23.280 1.00 46.00 175 ILE A CA 1
ATOM 1428 C C . ILE A 1 175 ? 6.148 -0.853 21.830 1.00 46.00 175 ILE A C 1
ATOM 1430 O O . ILE A 1 175 ? 5.695 0.258 21.582 1.00 46.00 175 ILE A O 1
ATOM 1434 N N . ILE A 1 176 ? 6.414 -1.726 20.857 1.00 46.97 176 ILE A N 1
ATOM 1435 C CA . ILE A 1 176 ? 6.310 -1.375 19.435 1.00 46.97 176 ILE A CA 1
ATOM 1436 C C . ILE A 1 176 ? 4.844 -1.221 18.996 1.00 46.97 176 ILE A C 1
ATOM 1438 O O . ILE A 1 176 ? 4.531 -0.346 18.188 1.00 46.97 176 ILE A O 1
ATOM 1442 N N . ILE A 1 177 ? 3.934 -2.042 19.530 1.00 46.69 177 ILE A N 1
ATOM 1443 C CA . ILE A 1 177 ? 2.495 -1.917 19.250 1.00 46.69 177 ILE A CA 1
ATOM 1444 C C . ILE A 1 177 ? 1.926 -0.676 19.942 1.00 46.69 177 ILE A C 1
ATOM 1446 O O . ILE A 1 177 ? 1.186 0.073 19.311 1.00 46.69 177 ILE A O 1
ATOM 1450 N N . LEU A 1 178 ? 2.315 -0.403 21.191 1.00 51.06 178 LEU A N 1
ATOM 1451 C CA . LEU A 1 178 ? 1.909 0.805 21.908 1.00 51.06 178 LEU A CA 1
ATOM 1452 C C . LEU A 1 178 ? 2.425 2.068 21.212 1.00 51.06 178 LEU A C 1
ATOM 1454 O O . LEU A 1 178 ? 1.649 2.998 21.044 1.00 51.06 178 LEU A O 1
ATOM 1458 N N . CYS A 1 179 ? 3.660 2.088 20.701 1.00 54.97 179 CYS A N 1
ATOM 1459 C CA . CYS A 1 179 ? 4.155 3.211 19.902 1.00 54.97 179 CYS A CA 1
ATOM 1460 C C . CYS A 1 179 ? 3.323 3.445 18.637 1.00 54.97 179 CYS A C 1
ATOM 1462 O O . CYS A 1 179 ? 3.085 4.598 18.300 1.00 54.97 179 CYS A O 1
ATOM 1464 N N . ASN A 1 180 ? 2.848 2.396 17.957 1.00 58.69 180 ASN A N 1
ATOM 1465 C CA . ASN A 1 180 ? 2.030 2.558 16.751 1.00 58.69 180 ASN A CA 1
ATOM 1466 C C . ASN A 1 180 ? 0.578 2.918 17.055 1.00 58.69 180 ASN A C 1
ATOM 1468 O O . ASN A 1 180 ? -0.002 3.722 16.336 1.00 58.69 180 ASN A O 1
ATOM 1472 N N . VAL A 1 181 ? -0.001 2.397 18.139 1.00 59.28 181 VAL A N 1
ATOM 1473 C CA . VAL A 1 181 ? -1.334 2.810 18.594 1.00 59.28 181 VAL A CA 1
ATOM 1474 C C . VAL A 1 181 ? -1.294 4.249 19.091 1.00 59.28 181 VAL A C 1
ATOM 1476 O O . VAL A 1 181 ? -2.124 5.036 18.664 1.00 59.28 181 VAL A O 1
ATOM 1479 N N . VAL A 1 182 ? -0.303 4.634 19.900 1.00 61.06 182 VAL A N 1
ATOM 1480 C CA . VAL A 1 182 ? -0.085 6.028 20.322 1.00 61.06 182 VAL A CA 1
ATOM 1481 C C . VAL A 1 182 ? 0.198 6.913 19.115 1.00 61.06 182 VAL A C 1
ATOM 1483 O O . VAL A 1 182 ? -0.329 8.014 19.043 1.00 61.06 182 VAL A O 1
ATOM 1486 N N . PHE A 1 183 ? 0.975 6.443 18.139 1.00 65.25 183 PHE A N 1
ATOM 1487 C CA . PHE A 1 183 ? 1.231 7.191 16.916 1.00 65.25 183 PHE A CA 1
ATOM 1488 C C . PHE A 1 183 ? -0.045 7.407 16.104 1.00 65.25 183 PHE A C 1
ATOM 1490 O O . PHE A 1 183 ? -0.346 8.539 15.759 1.00 65.25 183 PHE A O 1
ATOM 1497 N N . ILE A 1 184 ? -0.818 6.357 15.837 1.00 64.25 184 ILE A N 1
ATOM 1498 C CA . ILE A 1 184 ? -2.075 6.451 15.095 1.00 64.25 184 ILE A CA 1
ATOM 1499 C C . ILE A 1 184 ? -3.064 7.330 15.853 1.00 64.25 184 ILE A C 1
ATOM 1501 O O . ILE A 1 184 ? -3.610 8.263 15.280 1.00 64.25 184 ILE A O 1
ATOM 1505 N N . VAL A 1 185 ? -3.227 7.112 17.155 1.00 64.31 185 VAL A N 1
ATOM 1506 C CA . VAL A 1 185 ? -4.055 7.959 18.014 1.00 64.31 185 VAL A CA 1
ATOM 1507 C C . VAL A 1 185 ? -3.584 9.414 17.945 1.00 64.31 185 VAL A C 1
ATOM 1509 O O . VAL A 1 185 ? -4.412 10.279 17.712 1.00 64.31 185 VAL A O 1
ATOM 1512 N N . ASN A 1 186 ? -2.283 9.704 18.012 1.00 62.97 186 ASN A N 1
ATOM 1513 C CA . ASN A 1 186 ? -1.757 11.064 17.849 1.00 62.97 186 ASN A CA 1
ATOM 1514 C C . ASN A 1 186 ? -1.987 11.625 16.439 1.00 62.97 186 ASN A C 1
ATOM 1516 O O . ASN A 1 186 ? -2.321 12.796 16.297 1.00 62.97 186 ASN A O 1
ATOM 1520 N N . VAL A 1 187 ? -1.857 10.814 15.389 1.00 62.72 187 VAL A N 1
ATOM 1521 C CA . VAL A 1 187 ? -2.141 11.214 14.001 1.00 62.72 187 VAL A CA 1
ATOM 1522 C C . VAL A 1 187 ? -3.608 11.595 13.819 1.00 62.72 187 VAL A C 1
ATOM 1524 O O . VAL A 1 187 ? -3.895 12.493 13.026 1.00 62.72 187 VAL A O 1
ATOM 1527 N N . PHE A 1 188 ? -4.510 10.934 14.546 1.00 61.22 188 PHE A N 1
ATOM 1528 C CA . PHE A 1 188 ? -5.947 11.198 14.536 1.00 61.22 188 PHE A CA 1
ATOM 1529 C C . PHE A 1 188 ? -6.393 12.251 15.572 1.00 61.22 188 PHE A C 1
ATOM 1531 O O . PHE A 1 188 ? -7.443 12.850 15.382 1.00 61.22 188 PHE A O 1
ATOM 1538 N N . LEU A 1 189 ? -5.614 12.513 16.630 1.00 56.47 189 LEU A N 1
ATOM 1539 C CA . LEU A 1 189 ? -5.931 13.465 17.710 1.00 56.47 189 LEU A CA 1
ATOM 1540 C C . LEU A 1 189 ? -5.158 14.797 17.650 1.00 56.47 189 LEU A C 1
ATOM 1542 O O . LEU A 1 189 ? -5.403 15.648 18.495 1.00 56.47 189 LEU A O 1
ATOM 1546 N N . SER A 1 190 ? -4.230 15.011 16.708 1.00 53.00 190 SER A N 1
ATOM 1547 C CA . SER A 1 190 ? -3.456 16.272 16.613 1.00 53.00 190 SER A CA 1
ATOM 1548 C C . SER A 1 190 ? -4.248 17.456 16.020 1.00 53.00 190 SER A C 1
ATOM 1550 O O . SER A 1 190 ? -3.734 18.152 15.144 1.00 53.00 190 SER A O 1
ATOM 1552 N N . PHE A 1 191 ? -5.475 17.691 16.485 1.00 41.50 191 PHE A N 1
ATOM 1553 C CA . PHE A 1 191 ? -6.251 18.905 16.208 1.00 41.50 191 PHE A CA 1
ATOM 1554 C C . PHE A 1 191 ? -6.636 19.604 17.509 1.00 41.50 191 PHE A C 1
ATOM 1556 O O . PHE A 1 191 ? -7.159 18.913 18.411 1.00 41.50 191 PHE A O 1
#

Organism: Rhodnius prolixus (NCBI:txid13249)

Foldseek 3Di:
DDDDDDDDDDDPVCVVVPPPPPDPPDPVVPVVVLVVLLVVLVVVCVVPQPDVVSLVSLLVVCVPDPQSLQSLLVSLVVFPCLQVDDCSGPSNSSLVSSCVNCVVPVVVNVVSLDLVSLVSLCVSLLRYLDPVSSVSSCVSSVNLVVLVSCPVVLVVLVVVLVVVVVDDDDPPPSVSSVVSSVSVCCVNPVD

Sequence (191 aa):
MANYNSDHGRTYHEYLDCKSEVNCEAKEGQLDDETAFINSLKNVWNQCKKCDAVHTMLHNYFEKVDNPYEAALSLVRRCPDYKPSRSSSLAFTVIEQFAVWLAPTQQELTSCLTSEVKYEAFQVASRQRNKELSEAVVRIYMLKESQNLFIQPLRDLIKLNMYKEVRKDDNCFLIIILCNVVFIVNVFLSF

Secondary structure (DSSP, 8-state):
-----------TTHHHHTT--S-----TTHHHHHHHHHHHHHHHHHHHSS-HHHHHHHHHHHTTSS-HHHHHHHHHHHSTTSSS--TTSHHHHHHHHHHHHHTTTTTGGGGG--HHHHHHHHHHHHH-S-HHHHHHHHHHTTGGGGGGGTHHHHHHHHHHHHHHTTS---TTHHHHHHHHHHHHHHHHH--